Protein AF-A0A495Y188-F1 (afdb_monomer_lite)

Secondary structure (DSSP, 8-state):
--------PPP----------------------------PPPPPPPP---------------PPPPP-----------------------------------------TT----PPPPHHHHHHHHHHHTTB--STTT--BS--SSSS---EEEEESS-SSTTSTT---GGGS-HHHHTSGGGEEEEEHHHHHHHHH-TTTS-HHHHHHHHHHHHHHHHHHHSSPPPSSHHHHHHHHHHHHHHHHHHHHHHSPPTT---HHHHHHHHHHIIIIIHHHHHHHHHHHHHTGGGS-HHHHHHHHHHHHHHHHHHIIIII----TTPPPPPGGGTTTT----

pLDDT: mean 72.81, std 29.16, range [24.67, 98.44]

Organism: NCBI:txid53356

Radius of gyration: 31.28 Å; chains: 1; bounding box: 92×83×95 Å

Foldseek 3Di:
DDDDDDDDDDDDDDDDDDDDDDDDDDDDDDDDDDDDDDDDDDDDDDDDDDDDDDDDDDDDDDDDDDDDDDDDDDDDDDDDDDDDDDDDDDDDDDDDDDPPPPPDDPDDPQWQDQQDADPVLVVVQCVLQVQFFLAPVGRDRQCPDPDPDGQKDFAFLADLTPPWQNHDDCVVAPNCRRNHSLRTGIHGPVVSVVCRVCSVVVDSVNRSVSSVVSSLVCCLVPVADADPALVVLCVVLVVLVVVLVVLCVVLNDDPPDPDPVSVVSNLVCLQPRVLVSLSNNLSSCVSHVVRFDPVLNVLSVLSVQLSVVSCCCSPVVDPDPPGGDNRPCPNVTSPDDD

Structure (mmCIF, N/CA/C/O backbone):
data_AF-A0A495Y188-F1
#
_entry.id   AF-A0A495Y188-F1
#
loop_
_atom_site.group_PDB
_atom_site.id
_atom_site.type_symbol
_atom_site.label_atom_id
_atom_site.label_alt_id
_atom_site.label_comp_id
_atom_site.label_asym_id
_atom_site.label_entity_id
_atom_site.label_seq_id
_atom_site.pdbx_PDB_ins_code
_atom_site.Cartn_x
_atom_site.Cartn_y
_atom_site.Cartn_z
_atom_site.occupancy
_atom_site.B_iso_or_equiv
_atom_site.auth_seq_id
_atom_site.auth_comp_id
_atom_site.auth_asym_id
_atom_site.auth_atom_id
_atom_site.pdbx_PDB_model_num
ATOM 1 N N . MET A 1 1 ? 39.964 4.310 -43.731 1.00 41.00 1 MET A N 1
ATOM 2 C CA . MET A 1 1 ? 38.508 4.049 -43.802 1.00 41.00 1 MET A CA 1
ATOM 3 C C . MET A 1 1 ? 38.248 2.695 -43.162 1.00 41.00 1 MET A C 1
ATOM 5 O O . MET A 1 1 ? 39.092 1.838 -43.399 1.00 41.00 1 MET A O 1
ATOM 9 N N . PRO A 1 2 ? 37.155 2.446 -42.420 1.00 44.47 2 PRO A N 1
ATOM 10 C CA . PRO A 1 2 ? 36.077 3.323 -41.949 1.00 44.47 2 PRO A CA 1
ATOM 11 C C . PRO A 1 2 ? 36.058 3.450 -40.404 1.00 44.47 2 PRO A C 1
ATOM 13 O O . PRO A 1 2 ? 36.786 2.751 -39.708 1.00 44.47 2 PRO A O 1
ATOM 16 N N . GLY A 1 3 ? 35.216 4.335 -39.870 1.00 24.67 3 GLY A N 1
ATOM 17 C CA . GLY A 1 3 ? 34.861 4.387 -38.449 1.00 24.67 3 GLY A CA 1
ATOM 18 C C . GLY A 1 3 ? 33.396 4.790 -38.328 1.00 24.67 3 GLY A C 1
ATOM 19 O O . GLY A 1 3 ? 33.053 5.926 -38.646 1.00 24.67 3 GLY A O 1
ATOM 20 N N . GLN A 1 4 ? 32.542 3.840 -37.945 1.00 31.64 4 GLN A N 1
ATOM 21 C CA . GLN A 1 4 ? 31.123 4.044 -37.657 1.00 31.64 4 GLN A CA 1
ATOM 22 C C . GLN A 1 4 ? 30.836 3.754 -36.178 1.00 31.64 4 GLN A C 1
ATOM 24 O O . GLN A 1 4 ? 31.388 2.833 -35.584 1.00 31.64 4 GLN A O 1
ATOM 29 N N . SER A 1 5 ? 29.977 4.622 -35.653 1.00 34.94 5 SER A N 1
ATOM 30 C CA . SER A 1 5 ? 29.183 4.653 -34.420 1.00 34.94 5 SER A CA 1
ATOM 31 C C . SER A 1 5 ? 28.937 3.371 -33.612 1.00 34.94 5 SER A C 1
ATOM 33 O O . SER A 1 5 ? 28.492 2.367 -34.158 1.00 34.94 5 SER A O 1
ATOM 35 N N . SER A 1 6 ? 28.956 3.528 -32.282 1.00 27.69 6 SER A N 1
ATOM 36 C CA . SER A 1 6 ? 27.969 2.913 -31.377 1.00 27.69 6 SER A CA 1
ATOM 37 C C . SER A 1 6 ? 27.878 3.696 -30.055 1.00 27.69 6 SER A C 1
ATOM 39 O O . SER A 1 6 ? 28.879 3.862 -29.358 1.00 27.69 6 SER A O 1
ATOM 41 N N . ASN A 1 7 ? 26.670 4.181 -29.759 1.00 29.22 7 ASN A N 1
ATOM 42 C CA . ASN A 1 7 ? 26.218 4.825 -28.521 1.00 29.22 7 ASN A CA 1
ATOM 43 C C . ASN A 1 7 ? 26.226 3.829 -27.344 1.00 29.22 7 ASN A C 1
ATOM 45 O O . ASN A 1 7 ? 25.777 2.701 -27.519 1.00 29.22 7 ASN A O 1
ATOM 49 N N . TRP A 1 8 ? 26.636 4.267 -26.149 1.00 26.30 8 TRP A N 1
ATOM 50 C CA . TRP A 1 8 ? 26.449 3.548 -24.877 1.00 26.30 8 TRP A CA 1
ATOM 51 C C . TRP A 1 8 ? 26.033 4.554 -23.782 1.00 26.30 8 TRP A C 1
ATOM 53 O O . TRP A 1 8 ? 26.772 5.523 -23.582 1.00 26.30 8 TRP A O 1
ATOM 63 N N . PRO A 1 9 ? 24.897 4.384 -23.067 1.00 32.22 9 PRO A N 1
ATOM 64 C CA . PRO A 1 9 ? 24.553 5.218 -21.918 1.00 32.22 9 PRO A CA 1
ATOM 65 C C . PRO A 1 9 ? 25.295 4.761 -20.651 1.00 32.22 9 PRO A C 1
ATOM 67 O O . PRO A 1 9 ? 25.510 3.571 -20.418 1.00 32.22 9 PRO A O 1
ATOM 70 N N . MET A 1 10 ? 25.716 5.749 -19.858 1.00 24.75 10 MET A N 1
ATOM 71 C CA . MET A 1 10 ? 26.569 5.626 -18.676 1.00 24.75 10 MET A CA 1
ATOM 72 C C . MET A 1 10 ? 25.963 4.764 -17.565 1.00 24.75 10 MET A C 1
ATOM 74 O O . MET A 1 10 ? 24.972 5.128 -16.940 1.00 24.75 10 MET A O 1
ATOM 78 N N . TRP A 1 11 ? 26.672 3.682 -17.259 1.00 26.69 11 TRP A N 1
ATOM 79 C CA . TRP A 1 11 ? 26.626 2.957 -15.994 1.00 26.69 11 TRP A CA 1
ATOM 80 C C . TRP A 1 11 ? 27.712 3.470 -15.032 1.00 26.69 11 TRP A C 1
ATOM 82 O O . TRP A 1 11 ? 28.667 4.120 -15.457 1.00 26.69 11 TRP A O 1
ATOM 92 N N . VAL A 1 12 ? 27.605 3.027 -13.771 1.00 26.84 12 VAL A N 1
ATOM 93 C CA . VAL A 1 12 ? 28.616 2.967 -12.688 1.00 26.84 12 VAL A CA 1
ATOM 94 C C . VAL A 1 12 ? 28.465 4.016 -11.586 1.00 26.84 12 VAL A C 1
ATOM 96 O O . VAL A 1 12 ? 29.045 5.086 -11.679 1.00 26.84 12 VAL A O 1
ATOM 99 N N . TRP A 1 13 ? 27.865 3.623 -10.453 1.00 31.36 13 TRP A N 1
ATOM 100 C CA . TRP A 1 13 ? 28.236 4.161 -9.134 1.00 31.36 13 TRP A CA 1
ATOM 101 C C . TRP A 1 13 ? 28.107 3.093 -8.041 1.00 31.36 13 TRP A C 1
ATOM 103 O O . TRP A 1 13 ? 27.004 2.765 -7.628 1.00 31.36 13 TRP A O 1
ATOM 113 N N . PHE A 1 14 ? 29.243 2.533 -7.602 1.00 27.48 14 PHE A N 1
ATOM 114 C CA . PHE A 1 14 ? 29.621 2.309 -6.191 1.00 27.48 14 PHE A CA 1
ATOM 115 C C . PHE A 1 14 ? 30.975 1.575 -6.120 1.00 27.48 14 PHE A C 1
ATOM 117 O O . PHE A 1 14 ? 31.040 0.355 -6.244 1.00 27.48 14 PHE A O 1
ATOM 124 N N . LEU A 1 15 ? 32.062 2.298 -5.824 1.00 26.58 15 LEU A N 1
ATOM 125 C CA . LEU A 1 15 ? 33.294 1.712 -5.283 1.00 26.58 15 LEU A CA 1
ATOM 126 C C . LEU A 1 15 ? 33.958 2.657 -4.269 1.00 26.58 15 LEU A C 1
ATOM 128 O O . LEU A 1 15 ? 34.550 3.657 -4.655 1.00 26.58 15 LEU A O 1
ATOM 132 N N . ARG A 1 16 ? 33.915 2.240 -2.991 1.00 25.89 16 ARG A N 1
ATOM 133 C CA . ARG A 1 16 ? 34.985 2.227 -1.956 1.00 25.89 16 ARG A CA 1
ATOM 134 C C . ARG A 1 16 ? 34.508 2.665 -0.558 1.00 25.89 16 ARG A C 1
ATOM 136 O O . ARG A 1 16 ? 34.207 3.819 -0.300 1.00 25.89 16 ARG A O 1
ATOM 143 N N . ARG A 1 17 ? 34.523 1.699 0.371 1.00 30.70 17 ARG A N 1
ATOM 144 C CA . ARG A 1 17 ? 34.655 1.881 1.842 1.00 30.70 17 ARG A CA 1
ATOM 145 C C . ARG A 1 17 ? 36.156 2.114 2.206 1.00 30.70 17 ARG A C 1
ATOM 147 O O . ARG A 1 17 ? 36.949 2.014 1.267 1.00 30.70 17 ARG A O 1
ATOM 154 N N . PRO A 1 18 ? 36.630 2.250 3.485 1.00 40.88 18 PRO A N 1
ATOM 155 C CA . PRO A 1 18 ? 35.959 2.287 4.810 1.00 40.88 18 PRO A CA 1
ATOM 156 C C . PRO A 1 18 ? 36.471 3.346 5.849 1.00 40.88 18 PRO A C 1
ATOM 158 O O . PRO A 1 18 ? 37.555 3.897 5.727 1.00 40.88 18 PRO A O 1
ATOM 161 N N . ASN A 1 19 ? 35.720 3.472 6.961 1.00 29.55 19 ASN A N 1
ATOM 162 C CA . ASN A 1 19 ? 36.097 3.917 8.327 1.00 29.55 19 ASN A CA 1
ATOM 163 C C . ASN A 1 19 ? 36.632 5.348 8.587 1.00 29.55 19 ASN A C 1
ATOM 165 O O . ASN A 1 19 ? 37.822 5.597 8.433 1.00 29.55 19 ASN A O 1
ATOM 169 N N . ALA A 1 20 ? 35.833 6.185 9.274 1.00 27.28 20 ALA A N 1
ATOM 170 C CA . ALA A 1 20 ? 36.347 7.071 10.333 1.00 27.28 20 ALA A CA 1
ATOM 171 C C . ALA A 1 20 ? 35.269 7.485 11.367 1.00 27.28 20 ALA A C 1
ATOM 173 O O . ALA A 1 20 ? 34.344 8.230 11.081 1.00 27.28 20 ALA A O 1
ATOM 174 N N . ARG A 1 21 ? 35.435 6.936 12.577 1.00 27.48 21 ARG A N 1
ATOM 175 C CA . ARG A 1 21 ? 35.122 7.410 13.946 1.00 27.48 21 ARG A CA 1
ATOM 176 C C . ARG A 1 21 ? 34.069 8.514 14.190 1.00 27.48 21 ARG A C 1
ATOM 178 O O . ARG A 1 21 ? 34.180 9.648 13.750 1.00 27.48 21 ARG A O 1
ATOM 185 N N . ALA A 1 22 ? 33.172 8.182 15.120 1.00 29.06 22 ALA A N 1
ATOM 186 C CA . ALA A 1 22 ? 32.274 9.069 15.857 1.00 29.06 22 ALA A CA 1
ATOM 187 C C . ALA A 1 22 ? 32.983 10.163 16.687 1.00 29.06 22 ALA A C 1
ATOM 189 O O . ALA A 1 22 ? 34.033 9.888 17.269 1.00 29.06 22 ALA A O 1
ATOM 190 N N . ARG A 1 23 ? 32.327 11.331 16.854 1.00 27.77 23 ARG A N 1
ATOM 191 C CA . ARG A 1 23 ? 32.133 12.087 18.125 1.00 27.77 23 ARG A CA 1
ATOM 192 C C . ARG A 1 23 ? 31.191 13.313 17.928 1.00 27.77 23 ARG A C 1
ATOM 194 O O . ARG A 1 23 ? 30.897 13.643 16.786 1.00 27.77 23 ARG A O 1
ATOM 201 N N . PRO A 1 24 ? 30.627 13.911 19.006 1.00 29.56 24 PRO A N 1
ATOM 202 C CA . PRO A 1 24 ? 29.213 14.304 19.042 1.00 29.56 24 PRO A CA 1
ATOM 203 C C . PRO A 1 24 ? 28.907 15.817 19.091 1.00 29.56 24 PRO A C 1
ATOM 205 O O . PRO A 1 24 ? 29.755 16.639 19.424 1.00 29.56 24 PRO A O 1
ATOM 208 N N . LYS A 1 25 ? 27.618 16.095 18.826 1.00 33.44 25 LYS A N 1
ATOM 209 C CA . LYS A 1 25 ? 26.735 17.234 19.164 1.00 33.44 25 LYS A CA 1
ATOM 210 C C . LYS A 1 25 ? 27.328 18.440 19.916 1.00 33.44 25 LYS A C 1
ATOM 212 O O . LYS A 1 25 ? 27.800 18.305 21.043 1.00 33.44 25 LYS A O 1
ATOM 217 N N . LYS A 1 26 ? 27.020 19.639 19.405 1.00 27.17 26 LYS A N 1
ATOM 218 C CA . LYS A 1 26 ? 26.714 20.825 20.223 1.00 27.17 26 LYS A CA 1
ATOM 219 C C . LYS A 1 26 ? 25.494 21.560 19.668 1.00 27.17 26 LYS A C 1
ATOM 221 O O . LYS A 1 26 ? 25.468 21.924 18.499 1.00 27.17 26 LYS A O 1
ATOM 226 N N . CYS A 1 27 ? 24.508 21.764 20.537 1.00 25.86 27 CYS A N 1
ATOM 227 C CA . CYS A 1 27 ? 23.438 22.739 20.368 1.00 25.86 27 CYS A CA 1
ATOM 228 C C . CYS A 1 27 ? 23.993 24.153 20.602 1.00 25.86 27 CYS A C 1
ATOM 230 O O . CYS A 1 27 ? 24.811 24.339 21.505 1.00 25.86 27 CYS A O 1
ATOM 232 N N . ALA A 1 28 ? 23.487 25.141 19.867 1.00 27.69 28 ALA A N 1
ATOM 233 C CA . ALA A 1 28 ? 23.503 26.547 20.261 1.00 27.69 28 ALA A CA 1
ATOM 234 C C . ALA A 1 28 ? 22.237 27.228 19.720 1.00 27.69 28 ALA A C 1
ATOM 236 O O . ALA A 1 28 ? 21.755 26.893 18.641 1.00 27.69 28 ALA A O 1
ATOM 237 N N . ALA A 1 29 ? 21.676 28.109 20.541 1.00 25.97 29 ALA A N 1
ATOM 238 C CA . ALA A 1 29 ? 20.362 28.716 20.413 1.00 25.97 29 ALA A CA 1
ATOM 239 C C . ALA A 1 29 ? 20.392 30.089 19.710 1.00 25.97 29 ALA A C 1
ATOM 241 O O . ALA A 1 29 ? 21.411 30.767 19.760 1.00 25.97 29 ALA A O 1
ATOM 242 N N . ALA A 1 30 ? 19.226 30.457 19.154 1.00 26.23 30 ALA A N 1
ATOM 243 C CA . ALA A 1 30 ? 18.558 31.773 19.153 1.00 26.23 30 ALA A CA 1
ATOM 244 C C . ALA A 1 30 ? 19.336 33.038 18.702 1.00 26.23 30 ALA A C 1
ATOM 246 O O . ALA A 1 30 ? 20.310 33.423 19.335 1.00 26.23 30 ALA A O 1
ATOM 247 N N . ASN A 1 31 ? 18.853 33.789 17.697 1.00 28.61 31 ASN A N 1
ATOM 248 C CA . ASN A 1 31 ? 17.815 34.832 17.830 1.00 28.61 31 ASN A CA 1
ATOM 249 C C . ASN A 1 31 ? 17.603 35.648 16.525 1.00 28.61 31 ASN A C 1
ATOM 251 O O . ASN A 1 31 ? 18.528 35.848 15.748 1.00 28.61 31 ASN A O 1
ATOM 255 N N . ASP A 1 32 ? 16.373 36.160 16.407 1.00 28.14 32 ASP A N 1
ATOM 256 C CA . ASP A 1 32 ? 15.929 37.475 15.906 1.00 28.14 32 ASP A CA 1
ATOM 257 C C . ASP A 1 32 ? 15.964 37.932 14.423 1.00 28.14 32 ASP A C 1
ATOM 259 O O . ASP A 1 32 ? 16.996 38.201 13.820 1.00 28.14 32 ASP A O 1
ATOM 263 N N . LEU A 1 33 ? 14.725 38.219 13.978 1.00 29.56 33 LEU A N 1
ATOM 264 C CA . LEU A 1 33 ? 14.203 39.428 13.310 1.00 29.56 33 LEU A CA 1
ATOM 265 C C . LEU A 1 33 ? 14.567 39.742 11.847 1.00 29.56 33 LEU A C 1
ATOM 267 O O . LEU A 1 33 ? 15.685 40.098 11.497 1.00 29.56 33 LEU A O 1
ATOM 271 N N . GLY A 1 34 ? 13.515 39.820 11.020 1.00 27.92 34 GLY A N 1
ATOM 272 C CA . GLY A 1 34 ? 13.549 40.509 9.729 1.00 27.92 34 GLY A CA 1
ATOM 273 C C . GLY A 1 34 ? 12.251 40.383 8.933 1.00 27.92 34 GLY A C 1
ATOM 274 O O . GLY A 1 34 ? 12.149 39.549 8.042 1.00 27.92 34 GLY A O 1
ATOM 275 N N . ALA A 1 35 ? 11.257 41.220 9.237 1.00 29.08 35 ALA A N 1
ATOM 276 C CA . ALA A 1 35 ? 10.046 41.372 8.430 1.00 29.08 35 ALA A CA 1
ATOM 277 C C . ALA A 1 35 ? 10.342 42.108 7.110 1.00 29.08 35 ALA A C 1
ATOM 279 O O . ALA A 1 35 ? 10.913 43.197 7.152 1.00 29.08 35 ALA A O 1
ATOM 280 N N . LYS A 1 36 ? 9.880 41.572 5.967 1.00 29.92 36 LYS A N 1
ATOM 281 C CA . LYS A 1 36 ? 9.559 42.335 4.743 1.00 29.92 36 LYS A CA 1
ATOM 282 C C . LYS A 1 36 ? 8.379 41.700 3.992 1.00 29.92 36 LYS A C 1
ATOM 284 O O . LYS A 1 36 ? 8.245 40.484 3.928 1.00 29.92 36 LYS A O 1
ATOM 289 N N . SER A 1 37 ? 7.528 42.579 3.480 1.00 28.84 37 SER A N 1
ATOM 290 C CA . SER A 1 37 ? 6.226 42.399 2.830 1.00 28.84 37 SER A CA 1
ATOM 291 C C . SER A 1 37 ? 6.288 41.956 1.355 1.00 28.84 37 SER A C 1
ATOM 293 O O . SER A 1 37 ? 7.066 42.540 0.609 1.00 28.84 37 SER A O 1
ATOM 295 N N . GLU A 1 38 ? 5.424 40.987 1.000 1.00 30.16 38 GLU A N 1
ATOM 296 C CA . GLU A 1 38 ? 4.577 40.764 -0.212 1.00 30.16 38 GLU A CA 1
ATOM 297 C C . GLU A 1 38 ? 5.043 41.163 -1.644 1.00 30.16 38 GLU A C 1
ATOM 299 O O . GLU A 1 38 ? 5.664 42.210 -1.813 1.00 30.16 38 GLU A O 1
ATOM 304 N N . PRO A 1 39 ? 4.705 40.379 -2.713 1.00 28.64 39 PRO A N 1
ATOM 305 C CA . PRO A 1 39 ? 3.313 40.270 -3.205 1.00 28.64 39 PRO A CA 1
ATOM 306 C C . PRO A 1 39 ? 2.814 38.909 -3.755 1.00 28.64 39 PRO A C 1
ATOM 308 O O . PRO A 1 39 ? 3.562 37.996 -4.096 1.00 28.64 39 PRO A O 1
ATOM 311 N N . CYS A 1 40 ? 1.481 38.839 -3.838 1.00 27.47 40 CYS A N 1
ATOM 312 C CA . CYS A 1 40 ? 0.593 37.764 -4.301 1.00 27.47 40 CYS A CA 1
ATOM 313 C C . CYS A 1 40 ? 0.818 37.317 -5.772 1.00 27.47 40 CYS A C 1
ATOM 315 O O . CYS A 1 40 ? 1.002 38.179 -6.635 1.00 27.47 40 CYS A O 1
ATOM 317 N N . PRO A 1 41 ? 0.732 36.011 -6.111 1.00 32.09 41 PRO A N 1
ATOM 318 C CA . PRO A 1 41 ? 0.714 35.547 -7.501 1.00 32.09 41 PRO A CA 1
ATOM 319 C C . PRO A 1 41 ? -0.711 35.521 -8.105 1.00 32.09 41 PRO A C 1
ATOM 321 O O . PRO A 1 41 ? -1.686 35.301 -7.383 1.00 32.09 41 PRO A O 1
ATOM 324 N N . PRO A 1 42 ? -0.859 35.718 -9.432 1.00 32.94 42 PRO A N 1
ATOM 325 C CA . PRO A 1 42 ? -2.159 35.816 -10.093 1.00 32.94 42 PRO A CA 1
ATOM 326 C C . PRO A 1 42 ? -2.876 34.464 -10.252 1.00 32.94 42 PRO A C 1
ATOM 328 O O . PRO A 1 42 ? -2.269 33.396 -10.336 1.00 32.94 42 PRO A O 1
ATOM 331 N N . THR A 1 43 ? -4.203 34.548 -10.325 1.00 33.22 43 THR A N 1
ATOM 332 C CA . THR A 1 43 ? -5.171 33.468 -10.553 1.00 33.22 43 THR A CA 1
ATOM 333 C C . THR A 1 43 ? -5.038 32.816 -11.940 1.00 33.22 43 THR A C 1
ATOM 335 O O . THR A 1 43 ? -4.826 33.523 -12.926 1.00 33.22 43 THR A O 1
ATOM 338 N N . PRO A 1 44 ? -5.247 31.491 -12.080 1.00 32.28 44 PRO A N 1
ATOM 339 C CA . PRO A 1 44 ? -5.391 30.868 -13.392 1.00 32.28 44 PRO A CA 1
ATOM 340 C C . PRO A 1 44 ? -6.855 30.878 -13.867 1.00 32.28 44 PRO A C 1
ATOM 342 O O . PRO A 1 44 ? -7.761 30.432 -13.162 1.00 32.28 44 PRO A O 1
ATOM 345 N N . SER A 1 45 ? -7.068 31.366 -15.092 1.00 30.31 45 SER A N 1
ATOM 346 C CA . SER A 1 45 ? -8.315 31.233 -15.864 1.00 30.31 45 SER A CA 1
ATOM 347 C C . SER A 1 45 ? -8.371 29.895 -16.634 1.00 30.31 45 SER A C 1
ATOM 349 O O . SER A 1 45 ? -7.342 29.236 -16.786 1.00 30.31 45 SER A O 1
ATOM 351 N N . PRO A 1 46 ? -9.563 29.449 -17.085 1.00 32.19 46 PRO A N 1
ATOM 352 C CA . PRO A 1 46 ? -9.920 28.034 -17.116 1.00 32.19 46 PRO A CA 1
ATOM 353 C C . PRO A 1 46 ? -9.606 27.279 -18.415 1.00 32.19 46 PRO A C 1
ATOM 355 O O . PRO A 1 46 ? -9.587 27.822 -19.517 1.00 32.19 46 PRO A O 1
ATOM 358 N N . LEU A 1 47 ? -9.436 25.968 -18.223 1.00 30.78 47 LEU A N 1
ATOM 359 C CA . LEU A 1 47 ? -9.266 24.896 -19.203 1.00 30.78 47 LEU A CA 1
ATOM 360 C C . LEU A 1 47 ? -10.391 24.848 -20.254 1.00 30.78 47 LEU A C 1
ATOM 362 O O . LEU A 1 47 ? -11.566 24.715 -19.909 1.00 30.78 47 LEU A O 1
ATOM 366 N N . LEU A 1 48 ? -10.014 24.827 -21.536 1.00 29.58 48 LEU A N 1
ATOM 367 C CA . LEU A 1 48 ? -10.870 24.350 -22.624 1.00 29.58 48 LEU A CA 1
ATOM 368 C C . LEU A 1 48 ? -10.824 22.817 -22.676 1.00 29.58 48 LEU A C 1
ATOM 370 O O . LEU A 1 48 ? -9.816 22.221 -23.048 1.00 29.58 48 LEU A O 1
ATOM 374 N N . MET A 1 49 ? -11.943 22.182 -22.324 1.00 27.44 49 MET A N 1
ATOM 375 C CA . MET A 1 49 ? -12.205 20.774 -22.615 1.00 27.44 49 MET A CA 1
ATOM 376 C C . MET A 1 49 ? -12.721 20.628 -24.046 1.00 27.44 49 MET A C 1
ATOM 378 O O . MET A 1 49 ? -13.774 21.168 -24.383 1.00 27.44 49 MET A O 1
ATOM 382 N N . THR A 1 50 ? -12.037 19.835 -24.866 1.00 30.11 50 THR A N 1
ATOM 383 C CA . THR A 1 50 ? -12.612 19.279 -26.094 1.00 30.11 50 THR A CA 1
ATOM 384 C C . THR A 1 50 ? -12.861 17.785 -25.894 1.00 30.11 50 THR A C 1
ATOM 386 O O . THR A 1 50 ? -11.985 17.021 -25.499 1.00 30.11 50 THR A O 1
ATOM 389 N N . ARG A 1 51 ? -14.127 17.397 -26.084 1.00 29.92 51 ARG A N 1
ATOM 390 C CA . ARG A 1 51 ? -14.626 16.019 -26.081 1.00 29.92 51 ARG A CA 1
ATOM 391 C C . ARG A 1 51 ? -14.252 15.345 -27.401 1.00 29.92 51 ARG A C 1
ATOM 393 O O . ARG A 1 51 ? -14.520 15.916 -28.453 1.00 29.92 51 ARG A O 1
ATOM 400 N N . ALA A 1 52 ? -13.783 14.103 -27.345 1.00 29.83 52 ALA A N 1
ATOM 401 C CA . ALA A 1 52 ? -13.829 13.185 -28.480 1.00 29.83 52 ALA A CA 1
ATOM 402 C C . ALA A 1 52 ? -14.334 11.813 -28.011 1.00 29.83 52 ALA A C 1
ATOM 404 O O . ALA A 1 52 ? -14.013 11.354 -26.915 1.00 29.83 52 ALA A O 1
ATOM 405 N N . ALA A 1 53 ? -15.226 11.249 -28.819 1.00 30.58 53 ALA A N 1
ATOM 406 C CA . ALA A 1 53 ? -16.128 10.151 -28.518 1.00 30.58 53 ALA A CA 1
ATOM 407 C C . ALA A 1 53 ? -15.507 8.760 -28.744 1.00 30.58 53 ALA A C 1
ATOM 409 O O . ALA A 1 53 ? -14.598 8.595 -29.550 1.00 30.58 53 ALA A O 1
ATOM 410 N N . SER A 1 54 ? -16.065 7.767 -28.046 1.00 31.38 54 SER A N 1
ATOM 411 C CA . SER A 1 54 ? -15.936 6.328 -28.328 1.00 31.38 54 SER A CA 1
ATOM 412 C C . SER A 1 54 ? -16.866 5.940 -29.496 1.00 31.38 54 SER A C 1
ATOM 414 O O . SER A 1 54 ? -17.841 6.662 -29.735 1.00 31.38 54 SER A O 1
ATOM 416 N N . PRO A 1 55 ? -16.608 4.836 -30.221 1.00 40.56 55 PRO A N 1
ATOM 417 C CA . PRO A 1 55 ? -17.244 3.567 -29.823 1.00 40.56 55 PRO A CA 1
ATOM 418 C C . PRO A 1 55 ? -16.376 2.317 -30.094 1.00 40.56 55 PRO A C 1
ATOM 420 O O . PRO A 1 55 ? -15.521 2.343 -30.968 1.00 40.56 55 PRO A O 1
ATOM 423 N N . ASP A 1 56 ? -16.585 1.220 -29.349 1.00 32.56 56 ASP A N 1
ATOM 424 C CA . ASP A 1 56 ? -16.991 -0.063 -29.961 1.00 32.56 56 ASP A CA 1
ATOM 425 C C . ASP A 1 56 ? -17.164 -1.241 -28.972 1.00 32.56 56 ASP A C 1
ATOM 427 O O . ASP A 1 56 ? -16.285 -1.611 -28.198 1.00 32.56 56 ASP A O 1
ATOM 431 N N . ALA A 1 57 ? -18.370 -1.816 -29.066 1.00 30.31 57 ALA A N 1
ATOM 432 C CA . ALA A 1 57 ? -18.788 -3.217 -28.946 1.00 30.31 57 ALA A CA 1
ATOM 433 C C . ALA A 1 57 ? -18.234 -4.131 -27.824 1.00 30.31 57 ALA A C 1
ATOM 435 O O . ALA A 1 57 ? -17.302 -4.911 -28.014 1.00 30.31 57 ALA A O 1
ATOM 436 N N . LEU A 1 58 ? -18.979 -4.214 -26.712 1.00 29.17 58 LEU A N 1
ATOM 437 C CA . LEU A 1 58 ? -18.976 -5.378 -25.815 1.00 29.17 58 LEU A CA 1
ATOM 438 C C . LEU A 1 58 ? -19.874 -6.495 -26.381 1.00 29.17 58 LEU A C 1
ATOM 440 O O . LEU A 1 58 ? -21.097 -6.362 -26.431 1.00 29.17 58 LEU A O 1
ATOM 444 N N . ARG A 1 59 ? -19.273 -7.629 -26.765 1.00 30.44 59 ARG A N 1
ATOM 445 C CA . ARG A 1 59 ? -19.989 -8.897 -26.982 1.00 30.44 59 ARG A CA 1
ATOM 446 C C . ARG A 1 59 ? -20.289 -9.547 -25.630 1.00 30.44 59 ARG A C 1
ATOM 448 O O . ARG A 1 59 ? -19.378 -9.959 -24.919 1.00 30.44 59 ARG A O 1
ATOM 455 N N . VAL A 1 60 ? -21.572 -9.663 -25.299 1.00 27.66 60 VAL A N 1
ATOM 456 C CA . VAL A 1 60 ? -22.068 -10.425 -24.146 1.00 27.66 60 VAL A CA 1
ATOM 457 C C . VAL A 1 60 ? -22.046 -11.913 -24.498 1.00 27.66 60 VAL A C 1
ATOM 459 O O . VAL A 1 60 ? -22.774 -12.352 -25.386 1.00 27.66 60 VAL A O 1
ATOM 462 N N . VAL A 1 61 ? -21.216 -12.692 -23.805 1.00 27.98 61 VAL A N 1
ATOM 463 C CA . VAL A 1 61 ? -21.283 -14.160 -23.806 1.00 27.98 61 VAL A CA 1
ATOM 464 C C . VAL A 1 61 ? -22.157 -14.569 -22.624 1.00 27.98 61 VAL A C 1
ATOM 466 O O . VAL A 1 61 ? -21.777 -14.389 -21.470 1.00 27.98 61 VAL A O 1
ATOM 469 N N . THR A 1 62 ? -23.354 -15.080 -22.900 1.00 29.06 62 THR A N 1
ATOM 470 C CA . THR A 1 62 ? -24.249 -15.643 -21.888 1.00 29.06 62 THR A CA 1
ATOM 471 C C . THR A 1 62 ? -23.883 -17.108 -21.636 1.00 29.06 62 THR A C 1
ATOM 473 O O . THR A 1 62 ? -24.083 -17.965 -22.492 1.00 29.06 62 THR A O 1
ATOM 476 N N . CYS A 1 63 ? -23.364 -17.423 -20.447 1.00 25.16 63 CYS A N 1
ATOM 477 C CA . CYS A 1 63 ? -23.308 -18.803 -19.958 1.00 25.16 63 CYS A CA 1
ATOM 478 C C . CYS A 1 63 ? -24.653 -19.159 -19.309 1.00 25.16 63 CYS A C 1
ATOM 480 O O . CYS A 1 63 ? -25.053 -18.543 -18.323 1.00 25.16 63 CYS A O 1
ATOM 482 N N . ARG A 1 64 ? -25.351 -20.158 -19.864 1.00 26.91 64 ARG A N 1
ATOM 483 C CA . ARG A 1 64 ? -26.479 -20.840 -19.212 1.00 26.91 64 ARG A CA 1
ATOM 484 C C . ARG A 1 64 ? -25.928 -21.881 -18.235 1.00 26.91 64 ARG A C 1
ATOM 486 O O . ARG A 1 64 ? -25.197 -22.766 -18.662 1.00 26.91 64 ARG A O 1
ATOM 493 N N . CYS A 1 65 ? -26.329 -21.810 -16.968 1.00 26.50 65 CYS A N 1
ATOM 494 C CA . CYS A 1 65 ? -26.243 -22.937 -16.039 1.00 26.50 65 CYS A CA 1
ATOM 495 C C . CYS A 1 65 ? -27.638 -23.554 -15.898 1.00 26.50 65 CYS A C 1
ATOM 497 O O . CYS A 1 65 ? -28.587 -22.869 -15.520 1.00 26.50 65 CYS A O 1
ATOM 499 N N . GLU A 1 66 ? -27.760 -24.836 -16.233 1.00 27.69 66 GLU A N 1
ATOM 500 C CA . GLU A 1 66 ? -28.970 -25.630 -16.030 1.00 27.69 66 GLU A CA 1
ATOM 501 C C . GLU A 1 66 ? -29.071 -26.055 -14.559 1.00 27.69 66 GLU A C 1
ATOM 503 O O . GLU A 1 66 ? -28.153 -26.659 -14.003 1.00 27.69 66 GLU A O 1
ATOM 508 N N . ALA A 1 67 ? -30.194 -25.732 -13.918 1.00 29.69 67 ALA A N 1
ATOM 509 C CA . ALA A 1 67 ? -30.531 -26.212 -12.585 1.00 29.69 67 ALA A CA 1
ATOM 510 C C . ALA A 1 67 ? -31.157 -27.610 -12.693 1.00 29.69 67 ALA A C 1
ATOM 512 O O . ALA A 1 67 ? -32.231 -27.767 -13.271 1.00 29.69 67 ALA A O 1
ATOM 513 N N . SER A 1 68 ? -30.506 -28.622 -12.118 1.00 31.17 68 SER A N 1
ATOM 514 C CA . SER A 1 68 ? -31.109 -29.945 -11.929 1.00 31.17 68 SER A CA 1
ATOM 515 C C . SER A 1 68 ? -31.766 -30.020 -10.554 1.00 31.17 68 SER A C 1
ATOM 517 O O . SER A 1 68 ? -31.096 -29.991 -9.524 1.00 31.17 68 SER A O 1
ATOM 519 N N . ALA A 1 69 ? -33.094 -30.103 -10.556 1.00 30.72 69 ALA A N 1
ATOM 520 C CA . ALA A 1 69 ? -33.912 -30.397 -9.392 1.00 30.72 69 ALA A CA 1
ATOM 521 C C . ALA A 1 69 ? -33.880 -31.901 -9.090 1.00 30.72 69 ALA A C 1
ATOM 523 O O . ALA A 1 69 ? -34.123 -32.711 -9.980 1.00 30.72 69 ALA A O 1
ATOM 524 N N . LEU A 1 70 ? -33.670 -32.268 -7.827 1.00 30.81 70 LEU A N 1
ATOM 525 C CA . LEU A 1 70 ? -34.028 -33.586 -7.306 1.00 30.81 70 LEU A CA 1
ATOM 526 C C . LEU A 1 70 ? -34.624 -33.409 -5.910 1.00 30.81 70 LEU A C 1
ATOM 528 O O . LEU A 1 70 ? -33.926 -33.222 -4.917 1.00 30.81 70 LEU A O 1
ATOM 532 N N . ALA A 1 71 ? -35.954 -33.432 -5.875 1.00 28.86 71 ALA A N 1
ATOM 533 C CA . ALA A 1 71 ? -36.742 -33.628 -4.674 1.00 28.86 71 ALA A CA 1
ATOM 534 C C . ALA A 1 71 ? -36.842 -35.131 -4.394 1.00 28.86 71 ALA A C 1
ATOM 536 O O . ALA A 1 71 ? -37.231 -35.888 -5.279 1.00 28.86 71 ALA A O 1
ATOM 537 N N . LEU A 1 72 ? -36.568 -35.545 -3.157 1.00 28.95 72 LEU A N 1
ATOM 538 C CA . LEU A 1 72 ? -37.036 -36.815 -2.606 1.00 28.95 72 LEU A CA 1
ATOM 539 C C . LEU A 1 72 ? -37.481 -36.589 -1.157 1.00 28.95 72 LEU A C 1
ATOM 541 O O . LEU A 1 72 ? -36.695 -36.302 -0.259 1.00 28.95 72 LEU A O 1
ATOM 545 N N . THR A 1 73 ? -38.792 -36.686 -0.973 1.00 28.02 73 THR A N 1
ATOM 546 C CA . THR A 1 73 ? -39.524 -36.775 0.292 1.00 28.02 73 THR A CA 1
ATOM 547 C C . THR A 1 73 ? -39.485 -38.199 0.851 1.00 28.02 73 THR A C 1
ATOM 549 O O . THR A 1 73 ? -39.629 -39.126 0.059 1.00 28.02 73 THR A O 1
ATOM 552 N N . CYS A 1 74 ? -39.427 -38.365 2.181 1.00 24.98 74 CYS A N 1
ATOM 553 C CA . CYS A 1 74 ? -40.413 -39.098 3.017 1.00 24.98 74 CYS A CA 1
ATOM 554 C C . CYS A 1 74 ? -39.838 -39.457 4.408 1.00 24.98 74 CYS A C 1
ATOM 556 O O . CYS A 1 74 ? -38.825 -40.131 4.518 1.00 24.98 74 CYS A O 1
ATOM 558 N N . THR A 1 75 ? -40.397 -38.883 5.483 1.00 28.53 75 THR A N 1
ATOM 559 C CA . THR A 1 75 ? -41.303 -39.500 6.492 1.00 28.53 75 THR A CA 1
ATOM 560 C C . THR A 1 75 ? -40.643 -40.376 7.565 1.00 28.53 75 THR A C 1
ATOM 562 O O . THR A 1 75 ? -40.235 -41.492 7.269 1.00 28.53 75 THR A O 1
ATOM 565 N N . HIS A 1 76 ? -40.712 -39.952 8.835 1.00 30.36 76 HIS A N 1
ATOM 566 C CA . HIS A 1 76 ? -41.626 -40.523 9.844 1.00 30.36 76 HIS A CA 1
ATOM 567 C C . HIS A 1 76 ? -41.491 -39.813 11.209 1.00 30.36 76 HIS A C 1
ATOM 569 O O . HIS A 1 76 ? -40.381 -39.602 11.675 1.00 30.36 76 HIS A O 1
ATOM 575 N N . HIS A 1 77 ? -42.662 -39.487 11.789 1.00 30.09 77 HIS A N 1
ATOM 576 C CA . HIS A 1 77 ? -43.077 -39.541 13.211 1.00 30.09 77 HIS A CA 1
ATOM 577 C C . HIS A 1 77 ? -42.155 -38.939 14.298 1.00 30.09 77 HIS A C 1
ATOM 579 O O . HIS A 1 77 ? -40.965 -39.179 14.338 1.00 30.09 77 HIS A O 1
ATOM 585 N N . SER A 1 78 ? -42.599 -38.242 15.341 1.00 27.95 78 SER A N 1
ATOM 586 C CA . SER A 1 78 ? -43.907 -37.897 15.906 1.00 27.95 78 SER A CA 1
ATOM 587 C C . SER A 1 78 ? -43.590 -37.207 17.243 1.00 27.95 78 SER A C 1
ATOM 589 O O . SER A 1 78 ? -42.766 -37.740 17.980 1.00 27.95 78 SER A O 1
ATOM 591 N N . CYS A 1 79 ? -44.218 -36.071 17.564 1.00 28.17 79 CYS A N 1
ATOM 592 C CA . CYS A 1 79 ? -44.815 -35.772 18.881 1.00 28.17 79 CYS A CA 1
ATOM 593 C C . CYS A 1 79 ? -45.140 -34.279 19.018 1.00 28.17 79 CYS A C 1
ATOM 595 O O . CYS A 1 79 ? -44.292 -33.433 19.287 1.00 28.17 79 CYS A O 1
ATOM 597 N N . PHE A 1 80 ? -46.431 -33.992 18.879 1.00 26.61 80 PHE A N 1
ATOM 598 C CA . PHE A 1 80 ? -47.098 -32.799 19.381 1.00 26.61 80 PHE A CA 1
ATOM 599 C C . PHE A 1 80 ? -46.973 -32.692 20.910 1.00 26.61 80 PHE A C 1
ATOM 601 O O . PHE A 1 80 ? -47.231 -33.670 21.611 1.00 26.61 80 PHE A O 1
ATOM 608 N N . ARG A 1 81 ? -46.766 -31.473 21.429 1.00 32.56 81 ARG A N 1
ATOM 609 C CA . ARG A 1 81 ? -47.572 -30.897 22.527 1.00 32.56 81 ARG A CA 1
ATOM 610 C C . ARG A 1 81 ? -47.404 -29.372 22.556 1.00 32.56 81 ARG A C 1
ATOM 612 O O . ARG A 1 81 ? -46.294 -28.861 22.582 1.00 32.56 81 ARG A O 1
ATOM 619 N N . GLY A 1 82 ? -48.544 -28.686 22.478 1.00 31.77 82 GLY A N 1
ATOM 620 C CA . GLY A 1 82 ? -48.687 -27.257 22.199 1.00 31.77 82 GLY A CA 1
ATOM 621 C C . GLY A 1 82 ? -48.467 -26.284 23.375 1.00 31.77 82 GLY A C 1
ATOM 622 O O . GLY A 1 82 ? -47.819 -26.620 24.367 1.00 31.77 82 GLY A O 1
ATOM 623 N N . PRO A 1 83 ? -48.992 -25.048 23.254 1.00 33.50 83 PRO A N 1
ATOM 624 C CA . PRO A 1 83 ? -48.514 -23.873 23.978 1.00 33.50 83 PRO A CA 1
ATOM 625 C C . PRO A 1 83 ? -49.119 -23.766 25.381 1.00 33.50 83 PRO A C 1
ATOM 627 O O . PRO A 1 83 ? -50.337 -23.842 25.557 1.00 33.50 83 PRO A O 1
ATOM 630 N N . ARG A 1 84 ? -48.287 -23.513 26.399 1.00 32.38 84 ARG A N 1
ATOM 631 C CA . ARG A 1 84 ? -48.790 -23.145 27.729 1.00 32.38 84 ARG A CA 1
ATOM 632 C C . ARG A 1 84 ? -49.163 -21.663 27.754 1.00 32.38 84 ARG A C 1
ATOM 634 O O . ARG A 1 84 ? -48.322 -20.785 27.585 1.00 32.38 84 ARG A O 1
ATOM 641 N N . ARG A 1 85 ? -50.461 -21.426 27.949 1.00 33.09 85 ARG A N 1
ATOM 642 C CA . ARG A 1 85 ? -51.094 -20.127 28.192 1.00 33.09 85 ARG A CA 1
ATOM 643 C C . ARG A 1 85 ? -50.603 -19.483 29.493 1.00 33.09 85 ARG A C 1
ATOM 645 O O . ARG A 1 85 ? -50.244 -20.169 30.447 1.00 33.09 85 ARG A O 1
ATOM 652 N N . ARG A 1 86 ? -50.680 -18.147 29.497 1.00 32.78 86 ARG A N 1
ATOM 653 C CA . ARG A 1 86 ? -50.563 -17.235 30.645 1.00 32.78 86 ARG A CA 1
ATOM 654 C C . ARG A 1 86 ? -51.409 -17.685 31.834 1.00 32.78 86 ARG A C 1
ATOM 656 O O . ARG A 1 86 ? -52.574 -18.034 31.656 1.00 32.78 86 ARG A O 1
ATOM 663 N N . VAL A 1 87 ? -50.863 -17.495 33.031 1.00 31.58 87 VAL A N 1
ATOM 664 C CA . VAL A 1 87 ? -51.645 -17.287 34.251 1.00 31.58 87 VAL A CA 1
ATOM 665 C C . VAL A 1 87 ? -51.225 -15.938 34.825 1.00 31.58 87 VAL A C 1
ATOM 667 O O . VAL A 1 87 ? -50.078 -15.739 35.211 1.00 31.58 87 VAL A O 1
ATOM 670 N N . SER A 1 88 ? -52.154 -14.990 34.798 1.00 33.97 88 SER A N 1
ATOM 671 C CA . SER A 1 88 ? -52.094 -13.714 35.501 1.00 33.97 88 SER A CA 1
ATOM 672 C C . SER A 1 88 ? -52.567 -13.933 36.936 1.00 33.97 88 SER A C 1
ATOM 674 O O . SER A 1 88 ? -53.735 -14.256 37.143 1.00 33.97 88 SER A O 1
ATOM 676 N N . ALA A 1 89 ? -51.678 -13.752 37.911 1.00 34.94 89 ALA A N 1
ATOM 677 C CA . ALA A 1 89 ? -52.044 -13.643 39.318 1.00 34.94 89 ALA A CA 1
ATOM 678 C C . ALA A 1 89 ? -51.962 -12.167 39.718 1.00 34.94 89 ALA A C 1
ATOM 680 O O . ALA A 1 89 ? -50.887 -11.571 39.728 1.00 34.94 89 ALA A O 1
ATOM 681 N N . SER A 1 90 ? -53.128 -11.582 39.983 1.00 32.34 90 SER A N 1
ATOM 682 C CA . SER A 1 90 ? -53.276 -10.258 40.575 1.00 32.34 90 SER A CA 1
ATOM 683 C C . SER A 1 90 ? -53.083 -10.400 42.082 1.00 32.34 90 SER A C 1
ATOM 685 O O . SER A 1 90 ? -53.895 -11.044 42.742 1.00 32.34 90 SER A O 1
ATOM 687 N N . LEU A 1 91 ? -52.013 -9.817 42.616 1.00 35.38 91 LEU A N 1
ATOM 688 C CA . LEU A 1 91 ? -51.807 -9.632 44.049 1.00 35.38 91 LEU A CA 1
ATOM 689 C C . LEU A 1 91 ? -51.726 -8.130 44.299 1.00 35.38 91 LEU A C 1
ATOM 691 O O . LEU A 1 91 ? -50.817 -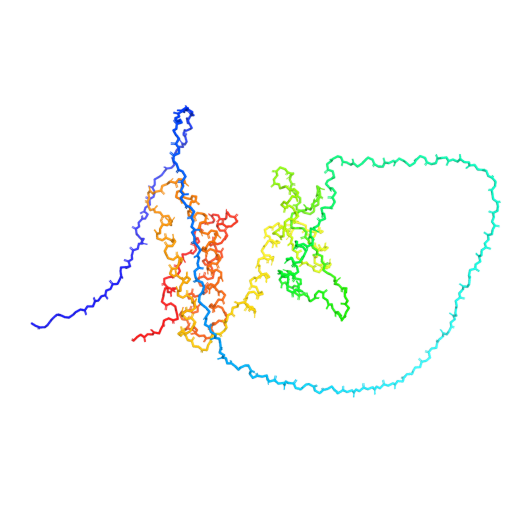7.445 43.836 1.00 35.38 91 LEU A O 1
ATOM 695 N N . VAL A 1 92 ? -52.763 -7.635 44.965 1.00 36.84 92 VAL A N 1
ATOM 696 C CA . VAL A 1 92 ? -52.848 -6.297 45.539 1.00 36.84 92 VAL A CA 1
ATOM 697 C C . VAL A 1 92 ? -51.924 -6.304 46.752 1.00 36.84 92 VAL A C 1
ATOM 699 O O . VAL A 1 92 ? -52.178 -7.065 47.682 1.00 36.84 92 VAL A O 1
ATOM 702 N N . ASP A 1 93 ? -50.863 -5.498 46.736 1.00 36.72 93 ASP A N 1
ATOM 703 C CA . ASP A 1 93 ? -50.053 -5.243 47.926 1.00 36.72 93 ASP A CA 1
ATOM 704 C C . ASP A 1 93 ? -49.969 -3.736 48.184 1.00 36.72 93 ASP A C 1
ATOM 706 O O . ASP A 1 93 ? -49.665 -2.926 47.301 1.00 36.72 93 ASP A O 1
ATOM 710 N N . LEU A 1 94 ? -50.346 -3.380 49.406 1.00 35.00 94 LEU A N 1
ATOM 711 C CA . LEU A 1 94 ? -50.459 -2.034 49.933 1.00 35.00 94 LEU A CA 1
ATOM 712 C C . LEU A 1 94 ? -49.122 -1.650 50.565 1.00 35.00 94 LEU A C 1
ATOM 714 O O . LEU A 1 94 ? -48.739 -2.188 51.593 1.00 35.00 94 LEU A O 1
ATOM 718 N N . GLY A 1 95 ? -48.494 -0.615 50.010 1.00 35.53 95 GLY A N 1
ATOM 719 C CA . GLY A 1 95 ? -47.630 0.285 50.768 1.00 35.53 95 GLY A CA 1
ATOM 720 C C . GLY A 1 95 ? -46.210 -0.205 51.051 1.00 35.53 95 GLY A C 1
ATOM 721 O O . GLY A 1 95 ? -45.963 -0.939 51.996 1.00 35.53 95 GLY A O 1
ATOM 722 N N . GLN A 1 96 ? -45.249 0.385 50.337 1.00 39.47 96 GLN A N 1
ATOM 723 C CA . GLN A 1 96 ? -44.130 1.123 50.940 1.00 39.47 96 GLN A CA 1
ATOM 724 C C . GLN A 1 96 ? -43.316 1.794 49.831 1.00 39.47 96 GLN A C 1
ATOM 726 O O . GLN A 1 96 ? -42.595 1.160 49.065 1.00 39.47 96 GLN A O 1
ATOM 731 N N . ASN A 1 97 ? -43.445 3.116 49.753 1.00 38.97 97 ASN A N 1
ATOM 732 C CA . ASN A 1 97 ? -42.731 3.961 48.809 1.00 38.97 97 ASN A CA 1
ATOM 733 C C . ASN A 1 97 ? -41.268 4.103 49.279 1.00 38.97 97 ASN A C 1
ATOM 735 O O . ASN A 1 97 ? -40.922 5.038 49.996 1.00 38.97 97 ASN A O 1
ATOM 739 N N . ARG A 1 98 ? -40.404 3.139 48.936 1.00 38.47 98 ARG A N 1
ATOM 740 C CA . ARG A 1 98 ? -38.948 3.296 49.061 1.00 38.47 98 ARG A CA 1
ATOM 741 C C . ARG A 1 98 ? -38.418 3.860 47.751 1.00 38.47 98 ARG A C 1
ATOM 743 O O . ARG A 1 98 ? -38.276 3.139 46.768 1.00 38.47 98 ARG A O 1
ATOM 750 N N . SER A 1 99 ? -38.098 5.151 47.750 1.00 34.88 99 SER A N 1
ATOM 751 C CA . SER A 1 99 ? -37.313 5.777 46.691 1.00 34.88 99 SER A CA 1
ATOM 752 C C . SER A 1 99 ? -35.940 5.103 46.629 1.00 34.88 99 SER A C 1
ATOM 754 O O . SER A 1 99 ? -35.053 5.387 47.438 1.00 34.88 99 SER A O 1
ATOM 756 N N . VAL A 1 100 ? -35.762 4.178 45.687 1.00 38.53 100 VAL A N 1
ATOM 757 C CA . VAL A 1 100 ? -34.441 3.660 45.337 1.00 38.53 100 VAL A CA 1
ATOM 758 C C . VAL A 1 100 ? -33.703 4.804 44.655 1.00 38.53 100 VAL A C 1
ATOM 760 O O . VAL A 1 100 ? -33.945 5.111 43.491 1.00 38.53 100 VAL A O 1
ATOM 763 N N . ALA A 1 101 ? -32.826 5.469 45.405 1.00 40.75 101 ALA A N 1
ATOM 764 C CA . ALA A 1 101 ? -31.881 6.417 44.847 1.00 40.75 101 ALA A CA 1
ATOM 765 C C . ALA A 1 101 ? -31.002 5.665 43.840 1.00 40.75 101 ALA A C 1
ATOM 767 O O . ALA A 1 101 ? -30.100 4.910 44.212 1.00 40.75 101 ALA A O 1
ATOM 768 N N . THR A 1 102 ? -31.275 5.849 42.550 1.00 39.50 102 THR A N 1
ATOM 769 C CA . THR A 1 102 ? -30.365 5.444 41.486 1.00 39.50 102 THR A CA 1
ATOM 770 C C . THR A 1 102 ? -29.090 6.257 41.663 1.00 39.50 102 THR A C 1
ATOM 772 O O . THR A 1 102 ? -29.027 7.417 41.257 1.00 39.50 102 THR A O 1
ATOM 775 N N . LYS A 1 103 ? -28.072 5.671 42.305 1.00 40.69 103 LYS A N 1
ATOM 776 C CA . LYS A 1 103 ? -26.703 6.185 42.235 1.00 40.69 103 LYS A CA 1
ATOM 777 C C . LYS A 1 103 ? -26.330 6.218 40.756 1.00 40.69 103 LYS A C 1
ATOM 779 O O . LYS A 1 103 ? -26.012 5.182 40.172 1.00 40.69 103 LYS A O 1
ATOM 784 N N . GLY A 1 104 ? -26.421 7.393 40.138 1.00 40.06 104 GLY A N 1
ATOM 785 C CA . GLY A 1 104 ? -25.854 7.625 38.821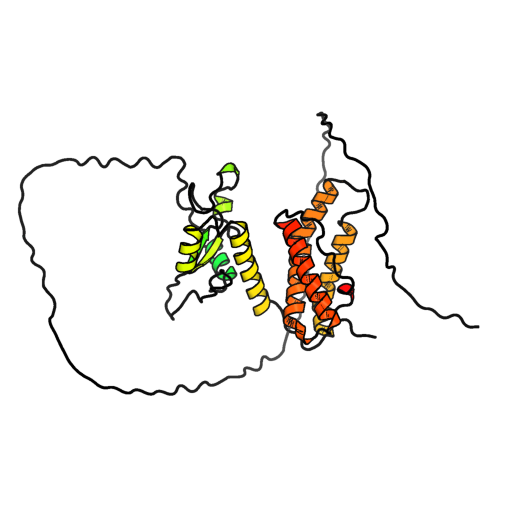 1.00 40.06 104 GLY A CA 1
ATOM 786 C C . GLY A 1 104 ? -24.380 7.253 38.899 1.00 40.06 104 GLY A C 1
ATOM 787 O O . GLY A 1 104 ? -23.638 7.846 39.680 1.00 40.06 104 GLY A O 1
ATOM 788 N N . LYS A 1 105 ? -23.963 6.223 38.153 1.00 44.25 105 LYS A N 1
ATOM 789 C CA . LYS A 1 105 ? -22.539 5.948 37.945 1.00 44.25 105 LYS A CA 1
ATOM 790 C C . LYS A 1 105 ? -21.927 7.244 37.419 1.00 44.25 105 LYS A C 1
ATOM 792 O O . LYS A 1 105 ? -22.295 7.673 36.327 1.00 44.25 105 LYS A O 1
ATOM 797 N N . GLN A 1 106 ? -21.036 7.869 38.188 1.00 44.84 106 GLN A N 1
ATOM 798 C CA . GLN A 1 106 ? -20.199 8.950 37.675 1.00 44.84 106 GLN A CA 1
ATOM 799 C C . GLN A 1 106 ? -19.487 8.403 36.431 1.00 44.84 106 GLN A C 1
ATOM 801 O O . GLN A 1 106 ? -18.736 7.431 36.524 1.00 44.84 106 GLN A O 1
ATOM 806 N N . LYS A 1 107 ? -19.808 8.952 35.250 1.00 45.91 107 LYS A N 1
ATOM 807 C CA . LYS A 1 107 ? -19.027 8.694 34.036 1.00 45.91 107 LYS A CA 1
ATOM 808 C C . LYS A 1 107 ? -17.624 9.217 34.330 1.00 45.91 107 LYS A C 1
ATOM 810 O O . LYS A 1 107 ? -17.482 10.385 34.680 1.00 45.91 107 LYS A O 1
ATOM 815 N N . ASP A 1 108 ? -16.630 8.344 34.222 1.00 53.69 108 ASP A N 1
ATOM 816 C CA . ASP A 1 108 ? -15.222 8.732 34.247 1.00 53.69 108 ASP A CA 1
ATOM 817 C C . ASP A 1 108 ? -15.016 9.908 33.268 1.00 53.69 108 ASP A C 1
ATOM 819 O O . ASP A 1 108 ? -15.387 9.771 32.097 1.00 53.69 108 ASP A O 1
ATOM 823 N N . PRO A 1 109 ? -14.489 11.061 33.720 1.00 53.38 109 PRO A N 1
ATOM 824 C CA . PRO A 1 109 ? -14.273 12.233 32.871 1.00 53.38 109 PRO A CA 1
ATOM 825 C C . PRO A 1 109 ? -13.295 11.976 31.711 1.00 53.38 109 PRO A C 1
ATOM 827 O O . PRO A 1 109 ? -13.286 12.749 30.757 1.00 53.38 109 PRO A O 1
ATOM 830 N N . ASN A 1 110 ? -12.529 10.878 31.746 1.00 54.22 110 ASN A N 1
ATOM 831 C CA . ASN A 1 110 ? -11.660 10.420 30.658 1.00 54.22 110 ASN A CA 1
ATOM 832 C C . ASN A 1 110 ? -12.283 9.341 29.757 1.00 54.22 110 ASN A C 1
ATOM 834 O O . ASN A 1 110 ? -11.634 8.861 28.819 1.00 54.22 110 ASN A O 1
ATOM 838 N N . ARG A 1 111 ? -13.543 8.956 29.993 1.00 48.94 111 ARG A N 1
ATOM 839 C CA . ARG A 1 111 ? -14.260 8.028 29.118 1.00 48.94 111 ARG A CA 1
ATOM 840 C C . ARG A 1 111 ? -14.672 8.758 27.845 1.00 48.94 111 ARG A C 1
ATOM 842 O O . ARG A 1 111 ? -15.725 9.388 27.797 1.00 48.94 111 ARG A O 1
ATOM 849 N N . CYS A 1 112 ? -13.867 8.627 26.795 1.00 54.34 112 CYS A N 1
ATOM 850 C CA . CYS A 1 112 ? -14.318 8.971 25.450 1.00 54.34 112 CYS A CA 1
ATOM 851 C C . CYS A 1 112 ? -15.542 8.094 25.128 1.00 54.34 112 CYS A C 1
ATOM 853 O O . CYS A 1 112 ? -15.458 6.864 25.170 1.00 54.34 112 CYS A O 1
ATOM 855 N N . ASP A 1 113 ? -16.704 8.709 24.890 1.00 55.47 113 ASP A N 1
ATOM 856 C CA . ASP A 1 113 ? -17.881 7.988 24.403 1.00 55.47 113 ASP A CA 1
ATOM 857 C C . ASP A 1 113 ? -17.542 7.345 23.044 1.00 55.47 113 ASP A C 1
ATOM 859 O O . ASP A 1 113 ? -16.717 7.864 22.291 1.00 55.47 113 ASP A O 1
ATOM 863 N N . ARG A 1 114 ? -18.135 6.181 22.734 1.00 60.41 114 ARG A N 1
ATOM 864 C CA . ARG A 1 114 ? -17.857 5.448 21.486 1.00 60.41 114 ARG A CA 1
ATOM 865 C C . ARG A 1 114 ? -18.094 6.383 20.292 1.00 60.41 114 ARG A C 1
ATOM 867 O O . ARG A 1 114 ? -19.239 6.722 19.990 1.00 60.41 114 ARG A O 1
ATOM 874 N N . LEU A 1 115 ? -17.010 6.788 19.629 1.00 71.38 115 LEU A N 1
ATOM 875 C CA . LEU A 1 115 ? -17.040 7.703 18.491 1.00 71.38 115 LEU A CA 1
ATOM 876 C C . LEU A 1 115 ? -17.935 7.129 17.390 1.00 71.38 115 LEU A C 1
ATOM 878 O O . LEU A 1 115 ? -17.743 6.005 16.924 1.00 71.38 115 LEU A O 1
ATOM 882 N N . THR A 1 116 ? -18.943 7.900 16.987 1.00 80.81 116 THR A N 1
ATOM 883 C CA . THR A 1 116 ? -19.839 7.500 15.901 1.00 80.81 116 THR A CA 1
ATOM 884 C C . THR A 1 116 ? -19.215 7.886 14.567 1.00 80.81 116 THR A C 1
ATOM 886 O O . THR A 1 116 ? -18.942 9.057 14.312 1.00 80.81 116 THR A O 1
ATOM 889 N N . LEU A 1 117 ? -19.011 6.902 13.690 1.00 89.44 117 LEU A N 1
ATOM 890 C CA . LEU A 1 117 ? -18.490 7.142 12.345 1.00 89.44 117 LEU A CA 1
ATOM 891 C C . LEU A 1 117 ? -19.531 7.853 11.476 1.00 89.44 117 LEU A C 1
ATOM 893 O O . LEU A 1 117 ? -20.683 7.414 11.390 1.00 89.44 117 LEU A O 1
ATOM 897 N N . LYS A 1 118 ? -19.102 8.914 10.785 1.00 93.69 118 LYS A N 1
ATOM 898 C CA . LYS A 1 118 ? -19.922 9.637 9.803 1.00 93.69 118 LYS A CA 1
ATOM 899 C C . LYS A 1 118 ? -20.346 8.706 8.662 1.00 93.69 118 LYS A C 1
ATOM 901 O O . LYS A 1 118 ? -19.604 7.798 8.286 1.00 93.69 118 LYS A O 1
ATOM 906 N N . ALA A 1 119 ? -21.510 8.963 8.066 1.00 94.62 119 ALA A N 1
ATOM 907 C CA . ALA A 1 119 ? -22.031 8.162 6.954 1.00 94.62 119 ALA A CA 1
ATOM 908 C C . ALA A 1 119 ? -21.062 8.099 5.755 1.00 94.62 119 ALA A C 1
ATOM 910 O O . ALA A 1 119 ? -20.900 7.044 5.146 1.00 94.62 119 ALA A O 1
ATOM 911 N N . GLU A 1 120 ? -20.368 9.199 5.457 1.00 95.50 120 GLU A N 1
ATOM 912 C CA . GLU A 1 120 ? -19.334 9.268 4.415 1.00 95.50 120 GLU A CA 1
ATOM 913 C C . GLU A 1 120 ? -18.158 8.325 4.707 1.00 95.50 120 GLU A C 1
ATOM 915 O O . GLU A 1 120 ? -17.750 7.557 3.836 1.00 95.50 120 GLU A O 1
ATOM 920 N N . THR A 1 121 ? -17.667 8.314 5.953 1.00 95.12 121 THR A N 1
ATOM 921 C CA . THR A 1 121 ? -16.623 7.386 6.413 1.00 95.12 121 THR A CA 1
ATOM 922 C C . THR A 1 121 ? -17.075 5.939 6.246 1.00 95.12 121 THR A C 1
ATOM 924 O O . THR A 1 121 ? -16.335 5.125 5.701 1.00 95.12 121 THR A O 1
ATOM 927 N N . LYS A 1 122 ? -18.309 5.619 6.655 1.00 95.69 122 LYS A N 1
ATOM 928 C CA . LYS A 1 122 ? -18.885 4.273 6.509 1.00 95.69 122 LYS A CA 1
ATOM 929 C C . LYS A 1 122 ? -18.965 3.838 5.046 1.00 95.69 122 LYS A C 1
ATOM 931 O O . LYS A 1 122 ? -18.550 2.731 4.718 1.00 95.69 122 LYS A O 1
ATOM 936 N N . ARG A 1 123 ? -19.448 4.717 4.160 1.00 96.56 123 ARG A N 1
ATOM 937 C CA . ARG A 1 123 ? -19.525 4.459 2.713 1.00 96.56 123 ARG A CA 1
ATOM 938 C C . ARG A 1 123 ? -18.145 4.179 2.124 1.00 96.56 123 ARG A C 1
ATOM 940 O O . ARG A 1 123 ? -17.985 3.230 1.363 1.00 96.56 123 ARG A O 1
ATOM 947 N N . ARG A 1 124 ? -17.145 4.977 2.504 1.00 96.62 124 ARG A N 1
ATOM 948 C CA . ARG A 1 124 ? -15.760 4.768 2.077 1.00 96.62 124 ARG A CA 1
ATOM 949 C C . ARG A 1 124 ? -15.207 3.431 2.564 1.00 96.62 124 ARG A C 1
ATOM 951 O O . ARG A 1 124 ? -14.590 2.728 1.778 1.00 96.62 124 ARG A O 1
ATOM 958 N N . LEU A 1 125 ? -15.444 3.068 3.823 1.00 97.12 125 LEU A N 1
ATOM 959 C CA . LEU A 1 125 ? -14.982 1.798 4.389 1.00 97.12 125 LEU A CA 1
ATOM 960 C C . LEU A 1 125 ? -15.573 0.588 3.660 1.00 97.12 125 LEU A C 1
ATOM 962 O O . LEU A 1 125 ? -14.840 -0.351 3.367 1.00 97.12 125 LEU A O 1
ATOM 966 N N . TRP A 1 126 ? -16.858 0.639 3.307 1.00 96.50 126 TRP A N 1
ATOM 967 C CA . TRP A 1 126 ? -17.494 -0.391 2.482 1.00 96.50 126 TRP A CA 1
ATOM 968 C C . TRP A 1 126 ? -16.898 -0.481 1.074 1.00 96.50 126 TRP A C 1
ATOM 970 O O . TRP A 1 126 ? -16.621 -1.576 0.592 1.00 96.50 126 TRP A O 1
ATOM 980 N N . ALA A 1 127 ? -16.634 0.656 0.426 1.00 95.00 127 ALA A N 1
ATOM 981 C CA . ALA A 1 127 ? -15.965 0.664 -0.874 1.00 95.00 127 ALA A CA 1
ATOM 982 C C . ALA A 1 127 ? -14.529 0.108 -0.790 1.00 95.00 127 ALA A C 1
ATOM 984 O O . ALA A 1 127 ? -14.102 -0.638 -1.664 1.00 95.00 127 ALA A O 1
ATOM 985 N N . GLU A 1 128 ? -13.795 0.426 0.282 1.00 95.00 128 GLU A N 1
ATOM 986 C CA . GLU A 1 128 ? -12.442 -0.086 0.541 1.00 95.00 128 GLU A CA 1
ATOM 987 C C . GLU A 1 128 ? -12.419 -1.581 0.913 1.00 95.00 128 GLU A C 1
ATOM 989 O O . GLU A 1 128 ? -11.383 -2.228 0.755 1.00 95.00 128 GLU A O 1
ATOM 994 N N . SER A 1 129 ? -13.516 -2.141 1.436 1.00 96.44 129 SER A N 1
ATOM 995 C CA . SER A 1 129 ? -13.623 -3.574 1.740 1.00 96.44 129 SER A CA 1
ATOM 996 C C . SER A 1 129 ? -14.080 -4.398 0.539 1.00 96.44 129 SER A C 1
ATOM 998 O O . SER A 1 129 ? -13.818 -5.599 0.488 1.00 96.44 129 SER A O 1
ATOM 1000 N N . GLY A 1 130 ? -14.770 -3.785 -0.426 1.00 95.38 130 GLY A N 1
ATOM 1001 C CA . GLY A 1 130 ? -15.361 -4.499 -1.557 1.00 95.38 130 GLY A CA 1
ATOM 1002 C C . GLY A 1 130 ? -16.397 -5.548 -1.135 1.00 95.38 130 GLY A C 1
ATOM 1003 O O . GLY A 1 130 ? -16.646 -6.480 -1.889 1.00 95.38 130 GLY A O 1
ATOM 1004 N N . GLY A 1 131 ? -16.956 -5.441 0.077 1.00 95.62 131 GLY A N 1
ATOM 1005 C CA . GLY A 1 131 ? -17.893 -6.427 0.628 1.00 95.62 131 GLY A CA 1
ATOM 1006 C C . GLY A 1 131 ? -17.241 -7.648 1.290 1.00 95.62 131 GLY A C 1
ATOM 1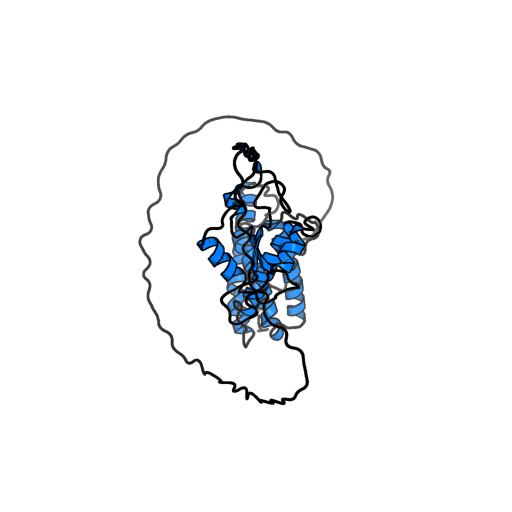007 O O . GLY A 1 131 ? -17.953 -8.572 1.674 1.00 95.62 131 GLY A O 1
ATOM 1008 N N . TYR A 1 132 ? -15.917 -7.661 1.469 1.00 97.25 132 TYR A N 1
ATOM 1009 C CA . TYR A 1 132 ? -15.186 -8.790 2.052 1.00 97.25 132 TYR A CA 1
ATOM 1010 C C . TYR A 1 132 ? -14.429 -8.411 3.329 1.00 97.25 132 TYR A C 1
ATOM 1012 O O . TYR A 1 132 ? -13.973 -7.279 3.502 1.00 97.25 132 TYR A O 1
ATOM 1020 N N . CYS A 1 133 ? -14.261 -9.385 4.227 1.00 98.06 133 CYS A N 1
ATOM 1021 C CA . CYS A 1 133 ? -13.424 -9.241 5.418 1.00 98.06 133 CYS A CA 1
ATOM 1022 C C . CYS A 1 133 ? -11.964 -8.943 5.033 1.00 98.06 133 CYS A C 1
ATOM 1024 O O . CYS A 1 133 ? -11.358 -9.705 4.282 1.00 98.06 133 CYS A O 1
ATOM 1026 N N . GLN A 1 134 ? -11.380 -7.889 5.613 1.00 98.12 134 GLN A N 1
ATOM 1027 C CA . GLN A 1 134 ? -10.028 -7.418 5.277 1.00 98.12 134 GLN A CA 1
ATOM 1028 C C . GLN A 1 134 ? -8.884 -8.239 5.894 1.00 98.12 134 GLN A C 1
ATOM 1030 O O . GLN A 1 134 ? -7.714 -7.924 5.685 1.00 98.12 134 GLN A O 1
ATOM 1035 N N . ARG A 1 135 ? -9.184 -9.293 6.665 1.00 97.62 135 ARG A N 1
ATOM 1036 C CA . ARG A 1 135 ? -8.153 -10.214 7.158 1.00 97.62 135 ARG A CA 1
ATOM 1037 C C . ARG A 1 135 ? -7.685 -11.129 6.010 1.00 97.62 135 ARG A C 1
ATOM 1039 O O . ARG A 1 135 ? -8.537 -11.823 5.444 1.00 97.62 135 ARG A O 1
ATOM 1046 N N . PRO A 1 136 ? -6.364 -11.227 5.745 1.00 95.25 136 PRO A N 1
ATOM 1047 C CA . PRO A 1 136 ? -5.814 -11.967 4.608 1.00 95.25 136 PRO A CA 1
ATOM 1048 C C . PRO A 1 136 ? -6.281 -13.418 4.480 1.00 95.25 136 PRO A C 1
ATOM 1050 O O . PRO A 1 136 ? -6.602 -13.834 3.374 1.00 95.25 136 PRO A O 1
ATOM 1053 N N . ASP A 1 137 ? -6.391 -14.158 5.584 1.00 95.56 137 ASP A N 1
ATOM 1054 C CA . ASP A 1 137 ? -6.777 -15.580 5.547 1.00 95.56 137 ASP A CA 1
ATOM 1055 C C . ASP A 1 137 ? -8.291 -15.810 5.675 1.00 95.56 137 ASP A C 1
ATOM 1057 O O . ASP A 1 137 ? -8.753 -16.946 5.640 1.00 95.56 137 ASP A O 1
ATOM 1061 N N . CYS A 1 138 ? -9.072 -14.751 5.908 1.00 97.19 138 CYS A N 1
ATOM 1062 C CA . CYS A 1 138 ? -10.514 -14.861 6.110 1.00 97.19 138 CYS A CA 1
ATOM 1063 C C . CYS A 1 138 ? -11.266 -14.630 4.804 1.00 97.19 138 CYS A C 1
ATOM 1065 O O . CYS A 1 138 ? -11.928 -15.538 4.311 1.00 97.19 138 CYS A O 1
ATOM 1067 N N . ARG A 1 139 ? -11.178 -13.402 4.267 1.00 94.75 139 ARG A N 1
ATOM 1068 C CA . ARG A 1 139 ? -11.820 -12.969 3.011 1.00 94.75 139 ARG A CA 1
ATOM 1069 C C . ARG A 1 139 ? -13.277 -13.418 2.850 1.00 94.75 139 ARG A C 1
ATOM 1071 O O . ARG A 1 139 ? -13.745 -13.594 1.732 1.00 94.75 139 ARG A O 1
ATOM 1078 N N . SER A 1 140 ? -14.003 -13.629 3.947 1.00 95.81 140 SER A N 1
ATOM 1079 C CA . SER A 1 140 ? -15.406 -14.023 3.873 1.00 95.81 140 SER A CA 1
ATOM 1080 C C . SER A 1 140 ? -16.221 -12.884 3.277 1.00 95.81 140 SER A C 1
ATOM 1082 O O . SER A 1 140 ? -15.990 -11.719 3.619 1.00 95.81 140 SER A O 1
ATOM 1084 N N . PHE A 1 141 ? -17.166 -13.228 2.404 1.00 95.44 141 PHE A N 1
ATOM 1085 C CA . PHE A 1 141 ? -18.173 -12.285 1.940 1.00 95.44 141 PHE A CA 1
ATOM 1086 C C . PHE A 1 141 ? -19.049 -11.880 3.126 1.00 95.44 141 PHE A C 1
ATOM 1088 O O . PHE A 1 141 ? -19.434 -12.733 3.924 1.00 95.44 141 PHE A O 1
ATOM 1095 N N . LEU A 1 142 ? -19.288 -10.579 3.285 1.00 96.44 142 LEU A N 1
ATOM 1096 C CA . LEU A 1 142 ? -19.907 -10.013 4.488 1.00 96.44 142 LEU A CA 1
ATOM 1097 C C . LEU A 1 142 ? -21.443 -10.015 4.450 1.00 96.44 142 LEU A C 1
ATOM 1099 O O . LEU A 1 142 ? -22.057 -9.717 5.471 1.00 96.44 142 LEU A O 1
ATOM 1103 N N . PHE A 1 143 ? -22.030 -10.403 3.314 1.00 93.88 143 PHE A N 1
ATOM 1104 C CA . PHE A 1 143 ? -23.465 -10.616 3.103 1.00 93.88 143 PHE A CA 1
ATOM 1105 C C . PHE A 1 143 ? -23.691 -12.094 2.741 1.00 93.88 143 PHE A C 1
ATOM 1107 O O . PHE A 1 143 ? -23.637 -12.463 1.575 1.00 93.88 143 PHE A O 1
ATOM 1114 N N . PRO A 1 144 ? -23.805 -12.997 3.723 1.00 84.94 144 PRO A N 1
ATOM 1115 C CA . PRO A 1 144 ? -23.759 -14.436 3.470 1.00 84.94 144 PRO A CA 1
ATOM 1116 C C . PRO A 1 144 ? -25.040 -14.971 2.811 1.00 84.94 144 PRO A C 1
ATOM 1118 O O . PRO A 1 144 ? -25.037 -16.098 2.317 1.00 84.94 144 PRO A O 1
ATOM 1121 N N . ASP A 1 145 ? -26.112 -14.183 2.818 1.00 88.25 145 ASP A N 1
ATOM 1122 C CA . ASP A 1 145 ? -27.410 -14.472 2.226 1.00 88.25 145 ASP A CA 1
ATOM 1123 C C . ASP A 1 145 ? -27.896 -13.293 1.361 1.00 88.25 145 ASP A C 1
ATOM 1125 O O . ASP A 1 145 ? -27.240 -12.256 1.265 1.00 88.25 145 ASP A O 1
ATOM 1129 N N . ASP A 1 146 ? -29.059 -13.460 0.727 1.00 85.75 146 ASP A N 1
ATOM 1130 C CA . ASP A 1 146 ? -29.725 -12.412 -0.062 1.00 85.75 146 ASP A CA 1
ATOM 1131 C C . ASP A 1 146 ? -30.426 -11.352 0.822 1.00 85.75 146 ASP A C 1
ATOM 1133 O O . ASP A 1 146 ? -31.310 -10.627 0.359 1.00 85.75 146 ASP A O 1
ATOM 1137 N N . GLY A 1 147 ? -30.099 -11.295 2.116 1.00 88.19 147 GLY A N 1
ATOM 1138 C CA . GLY A 1 147 ? -30.650 -10.334 3.058 1.00 88.19 147 GLY A CA 1
ATOM 1139 C C . GLY A 1 147 ? -29.901 -9.000 3.065 1.00 88.19 147 GLY A C 1
ATOM 1140 O O . GLY A 1 147 ? -28.748 -8.885 2.660 1.00 88.19 147 GLY A O 1
ATOM 1141 N N . ASP A 1 148 ? -30.545 -7.980 3.634 1.00 88.12 148 ASP A N 1
ATOM 1142 C CA . ASP A 1 148 ? -29.946 -6.651 3.838 1.00 88.12 148 ASP A CA 1
ATOM 1143 C C . ASP A 1 148 ? -29.080 -6.569 5.113 1.00 88.12 148 ASP A C 1
ATOM 1145 O O . ASP A 1 148 ? -28.773 -5.478 5.602 1.00 88.12 148 ASP A O 1
ATOM 1149 N N . ILE A 1 149 ? -28.731 -7.714 5.708 1.00 89.75 149 ILE A N 1
ATOM 1150 C CA . ILE A 1 149 ? -28.025 -7.791 6.988 1.00 89.75 149 ILE A CA 1
ATOM 1151 C C . ILE A 1 149 ? -26.602 -8.282 6.742 1.00 89.75 149 ILE A C 1
ATOM 1153 O O . ILE A 1 149 ? -26.373 -9.448 6.432 1.00 89.75 149 ILE A O 1
ATOM 1157 N N . ASP A 1 150 ? -25.633 -7.395 6.950 1.00 93.38 150 ASP A N 1
ATOM 1158 C CA . ASP A 1 150 ? -24.231 -7.780 7.008 1.00 93.38 150 ASP A CA 1
ATOM 1159 C C . ASP A 1 150 ? -23.820 -8.260 8.411 1.00 93.38 150 ASP A C 1
ATOM 1161 O O . ASP A 1 150 ? -24.425 -7.908 9.426 1.00 93.38 150 ASP A O 1
ATOM 1165 N N . PHE A 1 151 ? -22.748 -9.051 8.479 1.00 94.62 151 PHE A N 1
ATOM 1166 C CA . PHE A 1 151 ? -22.060 -9.391 9.736 1.00 94.62 151 PHE A CA 1
ATOM 1167 C C . PHE A 1 151 ? -20.681 -8.717 9.829 1.00 94.62 151 PHE A C 1
ATOM 1169 O O . PHE A 1 151 ? -19.740 -9.257 10.432 1.00 94.62 151 PHE A O 1
ATOM 1176 N N . ALA A 1 152 ? -20.546 -7.554 9.187 1.00 96.31 152 ALA A N 1
ATOM 1177 C CA . ALA A 1 152 ? -19.333 -6.764 9.188 1.00 96.31 152 ALA A CA 1
ATOM 1178 C C . ALA A 1 152 ? -19.265 -5.847 10.410 1.00 96.31 152 ALA A C 1
ATOM 1180 O O . ALA A 1 152 ? -20.250 -5.300 10.896 1.00 96.31 152 ALA A O 1
ATOM 1181 N N . GLU A 1 153 ? -18.049 -5.616 10.880 1.00 96.25 153 GLU A N 1
ATOM 1182 C CA . GLU A 1 153 ? -17.750 -4.697 11.960 1.00 96.25 153 GLU A CA 1
ATOM 1183 C C . GLU A 1 153 ? -16.635 -3.743 11.526 1.00 96.25 153 GLU A C 1
ATOM 1185 O O . GLU A 1 153 ? -15.614 -4.132 10.949 1.00 96.25 153 GLU A O 1
ATOM 1190 N N . MET A 1 154 ? -16.854 -2.457 11.803 1.00 95.81 154 MET A N 1
ATOM 1191 C CA . MET A 1 154 ? -15.889 -1.386 11.566 1.00 95.81 154 MET A CA 1
ATOM 1192 C C . MET A 1 154 ? -14.931 -1.317 12.758 1.00 95.81 154 MET A C 1
ATOM 1194 O O . MET A 1 154 ? -15.134 -0.562 13.712 1.00 95.81 154 MET A O 1
ATOM 1198 N N . ALA A 1 155 ? -13.909 -2.164 12.693 1.00 95.62 155 ALA A N 1
ATOM 1199 C CA . ALA A 1 155 ? -12.905 -2.389 13.716 1.00 95.62 155 ALA A CA 1
ATOM 1200 C C . ALA A 1 155 ? -11.911 -1.227 13.781 1.00 95.62 155 ALA A C 1
ATOM 1202 O O . ALA A 1 155 ? -11.223 -0.928 12.803 1.00 95.62 155 ALA A O 1
ATOM 1203 N N . HIS A 1 156 ? -11.788 -0.598 14.946 1.00 95.62 156 HIS A N 1
ATOM 1204 C CA . HIS A 1 156 ? -10.764 0.418 15.158 1.00 95.62 156 HIS A CA 1
ATOM 1205 C C . HIS A 1 156 ? -9.384 -0.245 15.279 1.00 95.62 156 HIS A C 1
ATOM 1207 O O . HIS A 1 156 ? -9.176 -1.150 16.088 1.00 95.62 156 HIS A O 1
ATOM 1213 N N . ILE A 1 157 ? -8.427 0.218 14.478 1.00 96.56 157 ILE A N 1
ATOM 1214 C CA . ILE A 1 157 ? -7.033 -0.219 14.539 1.00 96.56 157 ILE A CA 1
ATOM 1215 C C . ILE A 1 157 ? -6.400 0.307 15.829 1.00 96.56 157 ILE A C 1
ATOM 1217 O O . ILE A 1 157 ? -5.865 -0.470 16.604 1.00 96.56 157 ILE A O 1
ATOM 1221 N N . VAL A 1 158 ? -6.484 1.606 16.092 1.00 95.25 158 VAL A N 1
ATOM 1222 C CA . VAL A 1 158 ? -6.228 2.188 17.416 1.00 95.25 158 VAL A CA 1
ATOM 1223 C C . VAL A 1 158 ? -7.577 2.467 18.057 1.00 95.25 158 VAL A C 1
ATOM 1225 O O . VAL A 1 158 ? -8.408 3.112 17.414 1.00 95.25 158 VAL A O 1
ATOM 1228 N N . ALA A 1 159 ? -7.796 1.981 19.283 1.00 93.38 159 ALA A N 1
ATOM 1229 C CA . ALA A 1 159 ? -9.085 2.022 19.974 1.00 93.38 159 ALA A CA 1
ATOM 1230 C C . ALA A 1 159 ? -9.830 3.361 19.835 1.00 93.38 159 ALA A C 1
ATOM 1232 O O . ALA A 1 159 ? -9.234 4.433 19.877 1.00 93.38 159 ALA A O 1
ATOM 1233 N N . ALA A 1 160 ? -11.160 3.326 19.759 1.00 88.88 160 ALA A N 1
ATOM 1234 C CA . ALA A 1 160 ? -11.970 4.549 19.808 1.00 88.88 160 ALA A CA 1
ATOM 1235 C C . ALA A 1 160 ? -11.991 5.201 21.202 1.00 88.88 160 ALA A C 1
ATOM 1237 O O . ALA A 1 160 ? -12.294 6.384 21.327 1.00 88.88 160 ALA A O 1
ATOM 1238 N N . THR A 1 161 ? -11.724 4.417 22.248 1.00 85.31 161 THR A N 1
ATOM 1239 C CA . THR A 1 161 ? -11.896 4.808 23.649 1.00 85.31 161 THR A CA 1
ATOM 1240 C C . THR A 1 161 ? -10.684 4.419 24.480 1.00 85.31 161 THR A C 1
ATOM 1242 O O . THR A 1 161 ? -10.067 3.385 24.217 1.00 85.31 161 THR A O 1
ATOM 1245 N N . THR A 1 162 ? -10.423 5.193 25.532 1.00 84.38 162 THR A N 1
ATOM 1246 C CA . THR A 1 162 ? -9.377 4.909 26.517 1.00 84.38 162 THR A CA 1
ATOM 1247 C C . THR A 1 162 ? -9.518 3.492 27.085 1.00 84.38 162 THR A C 1
ATOM 1249 O O . THR A 1 162 ? -10.622 3.079 27.451 1.00 84.38 162 THR A O 1
ATOM 1252 N N . GLY A 1 163 ? -8.416 2.744 27.150 1.00 84.94 163 GLY A N 1
ATOM 1253 C CA . GLY A 1 163 ? -8.371 1.368 27.661 1.00 84.94 163 GLY A CA 1
ATOM 1254 C C . GLY A 1 163 ? -8.893 0.288 26.703 1.00 84.94 163 GLY A C 1
ATOM 1255 O O . GLY A 1 163 ? -9.040 -0.862 27.114 1.00 84.94 163 GLY A O 1
ATOM 1256 N N . GLY A 1 164 ? -9.194 0.631 25.445 1.00 89.88 164 GLY A N 1
ATOM 1257 C CA . GLY A 1 164 ? -9.537 -0.343 24.404 1.00 89.88 164 GLY A CA 1
ATOM 1258 C C . GLY A 1 164 ? -8.322 -1.054 23.787 1.00 89.88 164 GLY A C 1
ATOM 1259 O O . GLY A 1 164 ? -7.169 -0.796 24.136 1.00 89.88 164 GLY A O 1
ATOM 1260 N N . ALA A 1 165 ? -8.576 -1.945 22.824 1.00 91.88 165 ALA A N 1
ATOM 1261 C CA . ALA A 1 165 ? -7.529 -2.677 22.114 1.00 91.88 165 ALA A CA 1
ATOM 1262 C C . ALA A 1 165 ? -6.563 -1.727 21.382 1.00 91.88 165 ALA A C 1
ATOM 1264 O O . ALA A 1 165 ? -6.986 -0.913 20.557 1.00 91.88 165 ALA A O 1
ATOM 1265 N N . ARG A 1 166 ? -5.258 -1.858 21.665 1.00 95.19 166 ARG A N 1
ATOM 1266 C CA . ARG A 1 166 ? -4.190 -1.006 21.104 1.00 95.19 166 ARG A CA 1
ATOM 1267 C C . ARG A 1 166 ? -4.394 0.492 21.381 1.00 95.19 166 ARG A C 1
ATOM 1269 O O . ARG A 1 166 ? -4.036 1.322 20.548 1.00 95.19 166 ARG A O 1
ATOM 1276 N N . ASP A 1 167 ? -5.023 0.842 22.502 1.00 93.81 167 ASP A N 1
ATOM 1277 C CA . ASP A 1 167 ? -5.205 2.241 22.883 1.00 93.81 167 ASP A CA 1
ATOM 1278 C C . ASP A 1 167 ? -3.862 2.969 23.064 1.00 93.81 167 ASP A C 1
ATOM 1280 O O . ASP A 1 167 ? -2.857 2.386 23.471 1.00 93.81 167 ASP A O 1
ATOM 1284 N N . VAL A 1 168 ? -3.870 4.263 22.753 1.00 91.81 168 VAL A N 1
ATOM 1285 C CA . VAL A 1 168 ? -2.739 5.183 22.911 1.00 91.81 168 VAL A CA 1
ATOM 1286 C C . VAL A 1 168 ? -3.207 6.428 23.672 1.00 91.81 168 VAL A C 1
ATOM 1288 O O . VAL A 1 168 ? -4.401 6.728 23.648 1.00 91.81 168 VAL A O 1
ATOM 1291 N N . PRO A 1 169 ? -2.314 7.192 24.324 1.00 90.50 169 PRO A N 1
ATOM 1292 C CA . PRO A 1 169 ? -2.685 8.447 24.977 1.00 90.50 169 PRO A CA 1
ATOM 1293 C C . PRO A 1 169 ? -3.397 9.428 24.030 1.00 90.50 169 PRO A C 1
ATOM 1295 O O . PRO A 1 169 ? -3.125 9.458 22.824 1.00 90.50 169 PRO A O 1
ATOM 1298 N N . LYS A 1 170 ? -4.310 10.254 24.560 1.00 84.75 170 LYS A N 1
ATOM 1299 C CA . LYS A 1 170 ? -5.113 11.203 23.761 1.00 84.75 170 LYS A CA 1
ATOM 1300 C C . LYS A 1 170 ? -4.236 12.229 23.034 1.00 84.75 170 LYS A C 1
ATOM 1302 O O . LYS A 1 170 ? -4.579 12.672 21.944 1.00 84.75 170 LYS A O 1
ATOM 1307 N N . GLU A 1 171 ? -3.077 12.541 23.600 1.00 88.31 171 GLU A N 1
ATOM 1308 C CA . GLU A 1 171 ? -2.079 13.458 23.046 1.00 88.31 171 GLU A CA 1
ATOM 1309 C C . GLU A 1 171 ? -1.416 12.899 21.778 1.00 88.31 171 GLU A C 1
ATOM 1311 O O . GLU A 1 171 ? -0.904 13.666 20.968 1.00 88.31 171 GLU A O 1
ATOM 1316 N N . GLN A 1 172 ? -1.432 11.574 21.585 1.00 89.50 172 GLN A N 1
ATOM 1317 C CA . GLN A 1 172 ? -0.854 10.919 20.407 1.00 89.50 172 GLN A CA 1
ATOM 1318 C C . GLN A 1 172 ? -1.849 10.773 19.253 1.00 89.50 172 GLN A C 1
ATOM 1320 O O . GLN A 1 172 ? -1.431 10.587 18.111 1.00 89.50 172 GLN A O 1
ATOM 1325 N N . MET A 1 173 ? -3.157 10.812 19.530 1.00 90.69 173 MET A N 1
ATOM 1326 C CA . MET A 1 173 ? -4.178 10.610 18.505 1.00 90.69 173 MET A CA 1
ATOM 1327 C C . MET A 1 173 ? -5.501 11.274 18.878 1.00 90.69 173 MET A C 1
ATOM 1329 O O . MET A 1 173 ? -6.150 10.892 19.860 1.00 90.69 173 MET A O 1
ATOM 1333 N N . SER A 1 174 ? -5.923 12.225 18.042 1.00 90.56 174 SER A N 1
ATOM 1334 C CA . SER A 1 174 ? -7.172 12.958 18.227 1.00 90.56 174 SER A CA 1
ATOM 1335 C C . SER A 1 174 ? -8.403 12.072 17.999 1.00 90.56 174 SER A C 1
ATOM 1337 O O . SER A 1 174 ? -8.343 11.024 17.355 1.00 90.56 174 SER A O 1
ATOM 1339 N N . GLU A 1 175 ? -9.564 12.513 18.486 1.00 88.94 175 GLU A N 1
ATOM 1340 C CA . GLU A 1 175 ? -10.847 11.846 18.215 1.00 88.94 175 GLU A CA 1
ATOM 1341 C C . GLU A 1 175 ? -11.174 11.805 16.712 1.00 88.94 175 GLU A C 1
ATOM 1343 O O . GLU A 1 175 ? -11.715 10.814 16.217 1.00 88.94 175 GLU A O 1
ATOM 1348 N N . ALA A 1 176 ? -10.794 12.852 15.970 1.00 89.56 176 ALA A N 1
ATOM 1349 C CA . ALA A 1 176 ? -10.960 12.907 14.522 1.00 89.56 176 ALA A CA 1
ATOM 1350 C C . ALA A 1 176 ? -10.110 11.841 13.816 1.00 89.56 176 ALA A C 1
ATOM 1352 O O . ALA A 1 176 ? -10.617 11.150 12.933 1.00 89.56 176 ALA A O 1
ATOM 1353 N N . ASP A 1 177 ? -8.859 11.655 14.248 1.00 91.56 177 ASP A N 1
ATOM 1354 C CA . ASP A 1 177 ? -7.971 10.623 13.705 1.00 91.56 177 ASP A CA 1
ATOM 1355 C C . ASP A 1 177 ? -8.466 9.218 14.054 1.00 91.56 177 ASP A C 1
ATOM 1357 O O . ASP A 1 177 ? -8.430 8.320 13.210 1.00 91.56 177 ASP A O 1
ATOM 1361 N N . ARG A 1 178 ? -8.983 9.017 15.276 1.00 92.75 178 ARG A N 1
ATOM 1362 C CA . ARG A 1 178 ? -9.567 7.733 15.704 1.00 92.75 178 ARG A CA 1
ATOM 1363 C C . ARG A 1 178 ? -10.756 7.335 14.838 1.00 92.75 178 ARG A C 1
ATOM 1365 O O . ARG A 1 178 ? -10.860 6.167 14.473 1.00 92.75 178 ARG A O 1
ATOM 1372 N N . ALA A 1 179 ? -11.597 8.301 14.468 1.00 92.56 179 ALA A N 1
ATOM 1373 C CA . ALA A 1 179 ? -12.753 8.106 13.594 1.00 92.56 179 ALA A CA 1
ATOM 1374 C C . ALA A 1 179 ? -12.423 8.160 12.086 1.00 92.56 179 ALA A C 1
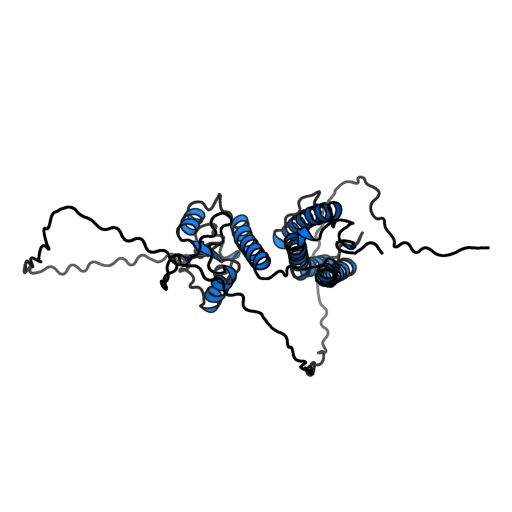ATOM 1376 O O . ALA A 1 179 ? -13.317 7.993 11.248 1.00 92.56 179 ALA A O 1
ATOM 1377 N N . HIS A 1 180 ? -11.168 8.416 11.711 1.00 94.25 180 HIS A N 1
ATOM 1378 C CA . HIS A 1 180 ? -10.760 8.506 10.315 1.00 94.25 180 HIS A CA 1
ATOM 1379 C C . HIS A 1 180 ? -10.689 7.112 9.673 1.00 94.25 180 HIS A C 1
ATOM 1381 O O . HIS A 1 180 ? -10.244 6.146 10.290 1.00 94.25 180 HIS A O 1
ATOM 1387 N N . HIS A 1 181 ? -11.081 6.993 8.399 1.00 96.00 181 HIS A N 1
ATOM 1388 C CA . HIS A 1 181 ? -11.147 5.700 7.698 1.00 96.00 181 HIS A CA 1
ATOM 1389 C C . HIS A 1 181 ? -9.794 4.953 7.662 1.00 96.00 181 HIS A C 1
ATOM 1391 O O . HIS A 1 181 ? -9.765 3.725 7.597 1.00 96.00 181 HIS A O 1
ATOM 1397 N N . SER A 1 182 ? -8.667 5.675 7.727 1.00 94.19 182 SER A N 1
ATOM 1398 C CA . SER A 1 182 ? -7.326 5.074 7.782 1.00 94.19 182 SER A CA 1
ATOM 1399 C C . SER A 1 182 ? -7.058 4.304 9.079 1.00 94.19 182 SER A C 1
ATOM 1401 O O . SER A 1 182 ? -6.207 3.417 9.083 1.00 94.19 182 SER A O 1
ATOM 1403 N N . ASN A 1 183 ? -7.785 4.609 10.157 1.00 96.50 183 ASN A N 1
ATOM 1404 C CA . ASN A 1 183 ? -7.699 3.926 11.444 1.00 96.50 183 ASN A CA 1
ATOM 1405 C C . ASN A 1 183 ? -8.736 2.799 11.591 1.00 96.50 183 ASN A C 1
ATOM 1407 O O . ASN A 1 183 ? -8.901 2.261 12.679 1.00 96.50 183 ASN A O 1
ATOM 1411 N N . ILE A 1 184 ? -9.476 2.445 10.539 1.00 97.06 184 ILE A N 1
ATOM 1412 C CA . ILE A 1 184 ? -10.604 1.516 10.655 1.00 97.06 184 ILE A CA 1
ATOM 1413 C C . ILE A 1 184 ? -10.478 0.418 9.606 1.00 97.06 184 ILE A C 1
ATOM 1415 O O . ILE A 1 184 ? -10.375 0.700 8.411 1.00 97.06 184 ILE A O 1
ATOM 1419 N N . ALA A 1 185 ? -10.502 -0.834 10.050 1.00 97.44 185 ALA A N 1
ATOM 1420 C CA . ALA A 1 185 ? -10.583 -2.013 9.199 1.00 97.44 185 ALA A CA 1
ATOM 1421 C C . ALA A 1 185 ? -12.022 -2.550 9.176 1.00 97.44 185 ALA A C 1
ATOM 1423 O O . ALA A 1 185 ? -12.745 -2.444 10.163 1.00 97.44 185 ALA A O 1
ATOM 1424 N N . VAL A 1 186 ? -12.444 -3.135 8.058 1.00 98.25 186 VAL A N 1
ATOM 1425 C CA . VAL A 1 186 ? -13.737 -3.824 7.947 1.00 98.25 186 VAL A CA 1
ATOM 1426 C C . VAL A 1 186 ? -13.493 -5.320 8.086 1.00 98.25 186 VAL A C 1
ATOM 1428 O O . VAL A 1 186 ? -12.833 -5.933 7.247 1.00 98.25 186 VAL A O 1
ATOM 1431 N N . LEU A 1 187 ? -13.998 -5.912 9.162 1.00 98.44 187 LEU A N 1
ATOM 1432 C CA . LEU A 1 187 ? -13.800 -7.322 9.493 1.00 98.44 187 LEU A CA 1
ATOM 1433 C C . LEU A 1 187 ? -15.145 -8.009 9.692 1.00 98.44 187 LEU A C 1
ATOM 1435 O O . LEU A 1 187 ? -16.122 -7.353 10.017 1.00 98.44 187 LEU A O 1
ATOM 1439 N N . CYS A 1 188 ? -15.207 -9.331 9.553 1.00 98.06 188 CYS A N 1
ATOM 1440 C CA . CYS A 1 188 ? -16.363 -10.057 10.071 1.00 98.06 188 CYS A CA 1
ATOM 1441 C C . CYS A 1 188 ? -16.364 -10.066 11.607 1.00 98.06 188 CYS A C 1
ATOM 1443 O O . CYS A 1 188 ? -15.295 -9.988 12.224 1.00 98.06 188 CYS A O 1
ATOM 1445 N N . ALA A 1 189 ? -17.537 -10.260 12.214 1.00 97.06 189 ALA A N 1
ATOM 1446 C CA . ALA A 1 189 ? -17.704 -10.276 13.671 1.00 97.06 189 ALA A CA 1
ATOM 1447 C C . ALA A 1 189 ? -16.716 -11.203 14.415 1.00 97.06 189 ALA A C 1
ATOM 1449 O O . ALA A 1 189 ? -16.157 -10.847 15.457 1.00 97.06 189 ALA A O 1
ATOM 1450 N N . ASN A 1 190 ? -16.421 -12.378 13.844 1.00 97.75 190 ASN A N 1
ATOM 1451 C CA . ASN A 1 190 ? -15.452 -13.322 14.411 1.00 97.75 190 ASN A CA 1
ATOM 1452 C C . ASN A 1 190 ? -14.024 -12.759 14.413 1.00 97.75 190 ASN A C 1
ATOM 1454 O O . ASN A 1 190 ? -13.319 -12.850 15.416 1.00 97.75 190 ASN A O 1
ATOM 1458 N N . CYS A 1 191 ? -13.593 -12.173 13.291 1.00 98.31 191 CYS A N 1
ATOM 1459 C CA . CYS A 1 191 ? -12.244 -11.625 13.168 1.00 98.31 191 CYS A CA 1
ATOM 1460 C C . CYS A 1 191 ? -12.070 -10.375 14.028 1.00 98.31 191 CYS A C 1
ATOM 1462 O O . CYS A 1 191 ? -11.032 -10.242 14.664 1.00 98.31 191 CYS A O 1
ATOM 1464 N N . HIS A 1 192 ? -13.075 -9.499 14.093 1.00 97.81 192 HIS A N 1
ATOM 1465 C CA . HIS A 1 192 ? -13.046 -8.337 14.980 1.00 97.81 192 HIS A CA 1
ATOM 1466 C C . HIS A 1 192 ? -12.923 -8.753 16.453 1.00 97.81 192 HIS A C 1
ATOM 1468 O O . HIS A 1 192 ? -11.998 -8.325 17.139 1.00 97.81 192 HIS A O 1
ATOM 1474 N N . THR A 1 193 ? -13.778 -9.673 16.913 1.00 97.44 193 THR A N 1
ATOM 1475 C CA . THR A 1 193 ? -13.718 -10.193 18.289 1.00 97.44 193 THR A CA 1
ATOM 1476 C C . THR A 1 193 ? -12.355 -10.806 18.616 1.00 97.44 193 THR A C 1
ATOM 1478 O O . THR A 1 193 ? -11.848 -10.637 19.724 1.00 97.44 193 THR A O 1
ATOM 1481 N N . TRP A 1 194 ? -11.764 -11.541 17.673 1.00 97.56 194 TRP A N 1
ATOM 1482 C CA . TRP A 1 194 ? -10.467 -12.184 17.861 1.00 97.56 194 TRP A CA 1
ATOM 1483 C C . TRP A 1 194 ? -9.330 -11.170 18.037 1.00 97.56 194 TRP A C 1
ATOM 1485 O O . TRP A 1 194 ? -8.603 -11.254 19.027 1.00 97.56 194 TRP A O 1
ATOM 1495 N N . VAL A 1 195 ? -9.209 -10.185 17.139 1.00 97.44 195 VAL A N 1
ATOM 1496 C CA . VAL A 1 195 ? -8.108 -9.205 17.198 1.00 97.44 195 VAL A CA 1
ATOM 1497 C C . VAL A 1 195 ? -8.196 -8.267 18.398 1.00 97.44 195 VAL A C 1
ATOM 1499 O O . VAL A 1 195 ? -7.167 -7.792 18.873 1.00 97.44 195 VAL A O 1
ATOM 1502 N N . ASP A 1 196 ? -9.404 -7.994 18.891 1.00 95.50 196 ASP A N 1
ATOM 1503 C CA . ASP A 1 196 ? -9.605 -7.126 20.053 1.00 95.50 196 ASP A CA 1
ATOM 1504 C C . ASP A 1 196 ? -9.335 -7.848 21.378 1.00 95.50 196 ASP A C 1
ATOM 1506 O O . ASP A 1 196 ? -8.909 -7.217 22.346 1.00 95.50 196 ASP A O 1
ATOM 1510 N N . LYS A 1 197 ? -9.538 -9.171 21.428 1.00 96.94 197 LYS A N 1
ATOM 1511 C CA . LYS A 1 197 ? -9.195 -9.999 22.596 1.00 96.94 197 LYS A CA 1
ATOM 1512 C C . LYS A 1 197 ? -7.701 -10.284 22.715 1.00 96.94 197 LYS A C 1
ATOM 1514 O O . LYS A 1 197 ? -7.243 -10.592 23.811 1.00 96.94 197 LYS A O 1
ATOM 1519 N N . ASP A 1 198 ? -6.960 -10.184 21.616 1.00 96.50 198 ASP A N 1
ATOM 1520 C CA . ASP A 1 198 ? -5.522 -10.442 21.574 1.00 96.50 198 ASP A CA 1
ATOM 1521 C C . ASP A 1 198 ? -4.752 -9.301 20.877 1.00 96.50 198 ASP A C 1
ATOM 1523 O O . ASP A 1 198 ? -4.165 -9.488 19.807 1.00 96.50 198 ASP A O 1
ATOM 1527 N N . PRO A 1 199 ? -4.750 -8.086 21.458 1.00 95.75 199 PRO A N 1
ATOM 1528 C CA . PRO A 1 199 ? -4.120 -6.921 20.842 1.00 95.75 199 PRO A CA 1
ATOM 1529 C C . PRO A 1 199 ? -2.589 -7.017 20.793 1.00 95.75 199 PRO A C 1
ATOM 1531 O O . PRO A 1 199 ? -1.967 -6.304 20.007 1.00 95.75 199 PRO A O 1
ATOM 1534 N N . VAL A 1 200 ? -1.980 -7.879 21.618 1.00 95.00 200 VAL A N 1
ATOM 1535 C CA . VAL A 1 200 ? -0.524 -8.087 21.655 1.00 95.00 200 VAL A CA 1
ATOM 1536 C C . VAL A 1 200 ? -0.059 -8.797 20.387 1.00 95.00 200 VAL A C 1
ATOM 1538 O O . VAL A 1 200 ? 0.887 -8.335 19.753 1.00 95.00 200 VAL A O 1
ATOM 1541 N N . ASN A 1 201 ? -0.756 -9.859 19.970 1.00 96.25 201 ASN A N 1
ATOM 1542 C CA . ASN A 1 201 ? -0.443 -10.560 18.720 1.00 96.25 201 ASN A CA 1
ATOM 1543 C C . ASN A 1 201 ? -1.055 -9.887 17.482 1.00 96.25 201 ASN A C 1
ATOM 1545 O O . ASN A 1 201 ? -0.715 -10.240 16.354 1.00 96.25 201 ASN A O 1
ATOM 1549 N N . HIS A 1 202 ? -1.914 -8.883 17.676 1.00 96.94 202 HIS A N 1
ATOM 1550 C CA . HIS A 1 202 ? -2.503 -8.088 16.600 1.00 96.94 202 HIS A CA 1
ATOM 1551 C C . HIS A 1 202 ? -2.160 -6.608 16.743 1.00 96.94 202 HIS A C 1
ATOM 1553 O O . HIS A 1 202 ? -3.074 -5.802 16.918 1.00 96.94 202 HIS A O 1
ATOM 1559 N N . PRO A 1 203 ? -0.876 -6.217 16.670 1.00 95.75 203 PRO A N 1
ATOM 1560 C CA . PRO A 1 203 ? -0.467 -4.832 16.862 1.00 95.75 203 PRO A CA 1
ATOM 1561 C C . PRO A 1 203 ? -0.961 -3.919 15.727 1.00 95.75 203 PRO A C 1
ATOM 1563 O O . PRO A 1 203 ? -1.347 -4.368 14.644 1.00 95.75 203 PRO A O 1
ATOM 1566 N N . VAL A 1 204 ? -0.912 -2.602 15.959 1.00 94.69 204 VAL A N 1
ATOM 1567 C CA . VAL A 1 204 ? -1.353 -1.562 15.005 1.00 94.69 204 VAL A CA 1
ATOM 1568 C C . VAL A 1 204 ? -0.740 -1.753 13.617 1.00 94.69 204 VAL A C 1
ATOM 1570 O O . VAL A 1 204 ? -1.435 -1.616 12.610 1.00 94.69 204 VAL A O 1
ATOM 1573 N N . GLN A 1 205 ? 0.551 -2.083 13.552 1.00 90.94 205 GLN A N 1
ATOM 15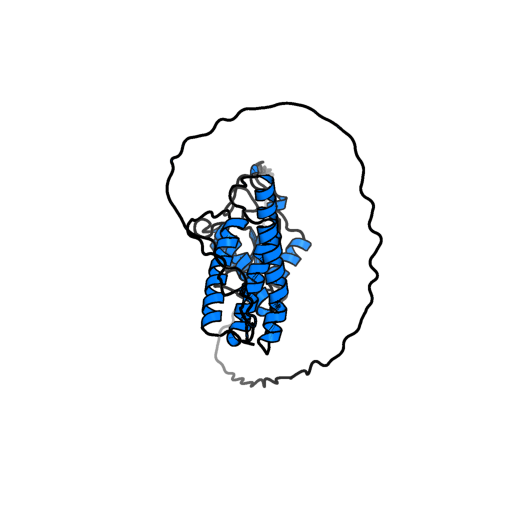74 C CA . GLN A 1 205 ? 1.276 -2.282 12.299 1.00 90.94 205 GLN A CA 1
ATOM 1575 C C . GLN A 1 205 ? 0.684 -3.439 11.487 1.00 90.94 205 GLN A C 1
ATOM 1577 O O . GLN A 1 205 ? 0.452 -3.277 10.290 1.00 90.94 205 GLN A O 1
ATOM 1582 N N . LEU A 1 206 ? 0.362 -4.564 12.137 1.00 94.12 206 LEU A N 1
ATOM 1583 C CA . LEU A 1 206 ? -0.239 -5.725 11.478 1.00 94.12 206 LEU A CA 1
ATOM 1584 C C . LEU A 1 206 ? -1.624 -5.391 10.915 1.00 94.12 206 LEU A C 1
ATOM 1586 O O . LEU A 1 206 ? -1.919 -5.687 9.763 1.00 94.12 206 LEU A O 1
ATOM 1590 N N . MET A 1 207 ? -2.458 -4.711 11.700 1.00 96.69 207 MET A N 1
ATOM 1591 C CA . MET A 1 207 ? -3.804 -4.316 11.274 1.00 96.69 207 MET A CA 1
ATOM 1592 C C . MET A 1 207 ? -3.779 -3.343 10.086 1.00 96.69 207 MET A C 1
ATOM 1594 O O . MET A 1 207 ? -4.580 -3.460 9.156 1.00 96.69 207 MET A O 1
ATOM 1598 N N . ARG A 1 208 ? -2.830 -2.396 10.085 1.00 94.12 208 ARG A N 1
ATOM 1599 C CA . ARG A 1 208 ? -2.586 -1.512 8.935 1.00 94.12 208 ARG A CA 1
ATOM 1600 C C . ARG A 1 208 ? -2.117 -2.305 7.716 1.00 94.12 208 ARG A C 1
ATOM 1602 O O . ARG A 1 208 ? -2.596 -2.034 6.617 1.00 94.12 208 ARG A O 1
ATOM 1609 N N . ALA A 1 209 ? -1.244 -3.295 7.912 1.00 90.50 209 ALA A N 1
ATOM 1610 C CA . ALA A 1 209 ? -0.786 -4.181 6.847 1.00 90.50 209 ALA A CA 1
ATOM 1611 C C . ALA A 1 209 ? -1.940 -5.001 6.248 1.00 90.50 209 ALA A C 1
ATOM 1613 O O . ALA A 1 209 ? -2.035 -5.091 5.030 1.00 90.50 209 ALA A O 1
ATOM 1614 N N . TRP A 1 210 ? -2.869 -5.518 7.060 1.00 96.31 210 TRP A N 1
ATOM 1615 C CA . TRP A 1 210 ? -4.067 -6.210 6.566 1.00 96.31 210 TRP A CA 1
ATOM 1616 C C . TRP A 1 210 ? -4.934 -5.302 5.694 1.00 96.31 210 TRP A C 1
ATOM 1618 O O . TRP A 1 210 ? -5.258 -5.655 4.561 1.00 96.31 210 TRP A O 1
ATOM 1628 N N . LYS A 1 211 ? -5.250 -4.094 6.179 1.00 95.81 211 LYS A N 1
ATOM 1629 C CA . LYS A 1 211 ? -6.040 -3.115 5.418 1.00 95.81 211 LYS A CA 1
ATOM 1630 C C . LYS A 1 211 ? -5.360 -2.739 4.092 1.00 95.81 211 LYS A C 1
ATOM 1632 O O . LYS A 1 211 ? -6.029 -2.651 3.063 1.00 95.81 211 LYS A O 1
ATOM 1637 N N . ALA A 1 212 ? -4.043 -2.526 4.106 1.00 91.31 212 ALA A N 1
ATOM 1638 C CA . ALA A 1 212 ? -3.268 -2.215 2.906 1.00 91.31 212 ALA A CA 1
ATOM 1639 C C . ALA A 1 212 ? -3.193 -3.405 1.931 1.00 91.31 212 ALA A C 1
ATOM 1641 O O . ALA A 1 212 ? -3.395 -3.224 0.730 1.00 91.31 212 ALA A O 1
ATOM 1642 N N . GLY A 1 213 ? -2.967 -4.617 2.443 1.00 92.31 213 GLY A N 1
ATOM 1643 C CA . GLY A 1 213 ? -2.932 -5.851 1.661 1.00 92.31 213 GLY A CA 1
ATOM 1644 C C . GLY A 1 213 ? -4.262 -6.126 0.965 1.00 92.31 213 GLY A C 1
ATOM 1645 O O . GLY A 1 213 ? -4.280 -6.376 -0.236 1.00 92.31 213 GLY A O 1
ATOM 1646 N N . HIS A 1 214 ? -5.382 -5.956 1.673 1.00 95.69 214 HIS A N 1
ATOM 1647 C CA . HIS A 1 214 ? -6.720 -6.098 1.091 1.00 95.69 214 HIS A CA 1
ATOM 1648 C C . HIS A 1 214 ? -6.964 -5.123 -0.062 1.00 95.69 214 HIS A C 1
ATOM 1650 O O . HIS A 1 214 ? -7.469 -5.502 -1.117 1.00 95.69 214 HIS A O 1
ATOM 1656 N N . ARG A 1 215 ? -6.557 -3.860 0.108 1.00 92.31 215 ARG A N 1
ATOM 1657 C CA . ARG A 1 215 ? -6.618 -2.874 -0.975 1.00 92.31 215 ARG A CA 1
ATOM 1658 C C . ARG A 1 215 ? -5.785 -3.314 -2.181 1.00 92.31 215 ARG A C 1
ATOM 1660 O O . ARG A 1 215 ? -6.259 -3.190 -3.306 1.00 92.31 215 ARG A O 1
ATOM 1667 N N . SER A 1 216 ? -4.576 -3.826 -1.954 1.00 89.38 216 SER A N 1
ATOM 1668 C CA . SER A 1 216 ? -3.718 -4.341 -3.027 1.00 89.38 216 SER A CA 1
ATOM 1669 C C . SER A 1 216 ? -4.379 -5.506 -3.771 1.00 89.38 216 SER A C 1
ATOM 1671 O O . SER A 1 216 ? -4.340 -5.554 -5.000 1.00 89.38 216 SER A O 1
ATOM 1673 N N . ASP A 1 217 ? -5.058 -6.403 -3.051 1.00 91.31 217 ASP A N 1
ATOM 1674 C CA . ASP A 1 217 ? -5.802 -7.522 -3.635 1.00 91.31 217 ASP A CA 1
ATOM 1675 C C . ASP A 1 217 ? -6.965 -7.052 -4.516 1.00 91.31 217 ASP A C 1
ATOM 1677 O O . ASP A 1 217 ? -7.098 -7.523 -5.648 1.00 91.31 217 ASP A O 1
ATOM 1681 N N . LEU A 1 218 ? -7.754 -6.077 -4.054 1.00 92.62 218 LEU A N 1
ATOM 1682 C CA . LEU A 1 218 ? -8.824 -5.474 -4.857 1.00 92.62 218 LEU A CA 1
ATOM 1683 C C . LEU A 1 218 ? -8.275 -4.749 -6.092 1.00 92.62 218 LEU A C 1
ATOM 1685 O O . LEU A 1 218 ? -8.788 -4.926 -7.196 1.00 92.62 218 LEU A O 1
ATOM 1689 N N . GLU A 1 219 ? -7.211 -3.957 -5.938 1.00 90.31 219 GLU A N 1
ATOM 1690 C CA . GLU A 1 219 ? -6.572 -3.259 -7.059 1.00 90.31 219 GLU A CA 1
ATOM 1691 C C . GLU A 1 219 ? -5.995 -4.248 -8.082 1.00 90.31 219 GLU A C 1
ATOM 1693 O O . GLU A 1 219 ? -6.044 -3.980 -9.281 1.00 90.31 219 GLU A O 1
ATOM 1698 N N . ARG A 1 220 ? -5.496 -5.406 -7.641 1.00 86.88 220 ARG A N 1
ATOM 1699 C CA . ARG A 1 220 ? -5.022 -6.478 -8.525 1.00 86.88 220 ARG A CA 1
ATOM 1700 C C . ARG A 1 220 ? -6.167 -7.146 -9.284 1.00 86.88 220 ARG A C 1
ATOM 1702 O O . ARG A 1 220 ? -6.025 -7.409 -10.471 1.00 86.88 220 ARG A O 1
ATOM 1709 N N . ALA A 1 221 ? -7.276 -7.425 -8.601 1.00 87.94 221 ALA A N 1
ATOM 1710 C CA . ALA A 1 221 ? -8.416 -8.127 -9.181 1.00 87.94 221 ALA A CA 1
ATOM 1711 C C . ALA A 1 221 ? -9.248 -7.246 -10.127 1.00 87.94 221 ALA A C 1
ATOM 1713 O O . ALA A 1 221 ? -9.758 -7.741 -11.127 1.00 87.94 221 ALA A O 1
ATOM 1714 N N . LEU A 1 222 ? -9.395 -5.955 -9.807 1.00 88.69 222 LEU A N 1
ATOM 1715 C CA . LEU A 1 222 ? -10.344 -5.057 -10.477 1.00 88.69 222 LEU A CA 1
ATOM 1716 C C . LEU A 1 222 ? -9.680 -3.849 -11.149 1.00 88.69 222 LEU A C 1
ATOM 1718 O O . LEU A 1 222 ? -10.170 -3.360 -12.162 1.00 88.69 222 LEU A O 1
ATOM 1722 N N . GLY A 1 223 ? -8.599 -3.327 -10.566 1.00 87.25 223 GLY A N 1
ATOM 1723 C CA . GLY A 1 223 ? -8.002 -2.043 -10.956 1.00 87.25 223 GLY A CA 1
ATOM 1724 C C . GLY A 1 223 ? -6.777 -2.143 -11.864 1.00 87.25 223 GLY A C 1
ATOM 1725 O O . GLY A 1 223 ? -6.244 -1.113 -12.276 1.00 87.25 223 GLY A O 1
ATOM 1726 N N . THR A 1 224 ? -6.304 -3.356 -12.155 1.00 90.88 224 THR A N 1
ATOM 1727 C CA . THR A 1 224 ? -5.068 -3.593 -12.909 1.00 90.88 224 THR A CA 1
ATOM 1728 C C . THR A 1 224 ? -5.396 -4.336 -14.205 1.00 90.88 224 THR A C 1
ATOM 1730 O O . THR A 1 224 ? -5.839 -5.482 -14.140 1.00 90.88 224 THR A O 1
ATOM 1733 N N . PRO A 1 225 ? -5.195 -3.717 -15.383 1.00 93.50 225 PRO A N 1
ATOM 1734 C CA . PRO A 1 225 ? -5.482 -4.367 -16.655 1.00 93.50 225 PRO A CA 1
ATOM 1735 C C . PRO A 1 225 ? -4.590 -5.586 -16.903 1.00 93.50 225 PRO A C 1
ATOM 1737 O O . PRO A 1 225 ? -3.405 -5.599 -16.552 1.00 93.50 225 PRO A O 1
ATOM 1740 N N . ARG A 1 226 ? -5.159 -6.591 -17.574 1.00 95.94 226 ARG A N 1
ATOM 1741 C CA . ARG A 1 226 ? -4.402 -7.683 -18.183 1.00 95.94 226 ARG A CA 1
ATOM 1742 C C . ARG A 1 226 ? -4.190 -7.373 -19.663 1.00 95.94 226 ARG A C 1
ATOM 1744 O O . ARG A 1 226 ? -5.154 -7.083 -20.366 1.00 95.94 226 ARG A O 1
ATOM 1751 N N . PHE A 1 227 ? -2.949 -7.439 -20.120 1.00 96.81 227 PHE A N 1
ATOM 1752 C CA . PHE A 1 227 ? -2.548 -7.122 -21.485 1.00 96.81 227 PHE A CA 1
ATOM 1753 C C . PHE A 1 227 ? -2.382 -8.390 -22.324 1.00 96.81 227 PHE A C 1
ATOM 1755 O O . PHE A 1 227 ? -2.091 -9.475 -21.803 1.00 96.81 227 PHE A O 1
ATOM 1762 N N . LEU A 1 228 ? -2.593 -8.234 -23.631 1.00 96.00 228 LEU A N 1
ATOM 1763 C CA . LEU A 1 228 ? -2.438 -9.305 -24.615 1.00 96.00 228 LEU A CA 1
ATOM 1764 C C . LEU A 1 228 ? -0.975 -9.488 -25.027 1.00 96.00 228 LEU A C 1
ATOM 1766 O O . LEU A 1 228 ? -0.545 -10.619 -25.238 1.00 96.00 228 LEU A O 1
ATOM 1770 N N . ASP A 1 229 ? -0.219 -8.394 -25.089 1.00 96.75 229 ASP A N 1
ATOM 1771 C CA . ASP A 1 229 ? 1.155 -8.358 -25.577 1.00 96.75 229 ASP A CA 1
ATOM 1772 C C . ASP A 1 229 ? 2.063 -7.486 -24.693 1.00 96.75 229 ASP A C 1
ATOM 1774 O O . ASP A 1 229 ? 1.609 -6.725 -23.827 1.00 96.75 229 ASP A O 1
ATOM 1778 N N . ARG A 1 230 ? 3.375 -7.658 -24.895 1.00 97.69 230 ARG A N 1
ATOM 1779 C CA . ARG A 1 230 ? 4.436 -6.976 -24.142 1.00 97.69 230 ARG A CA 1
ATOM 1780 C C . ARG A 1 230 ? 4.428 -5.471 -24.392 1.00 97.69 230 ARG A C 1
ATOM 1782 O O . ARG A 1 230 ? 4.544 -4.711 -23.434 1.00 97.69 230 ARG A O 1
ATOM 1789 N N . GLN A 1 231 ? 4.190 -5.048 -25.633 1.00 97.06 231 GLN A N 1
ATOM 1790 C CA . GLN A 1 231 ? 4.156 -3.641 -26.030 1.00 97.06 231 GLN A CA 1
ATOM 1791 C C . GLN A 1 231 ? 3.089 -2.847 -25.260 1.00 97.06 231 GLN A C 1
ATOM 1793 O O . GLN A 1 231 ? 3.385 -1.791 -24.697 1.00 97.06 231 GLN A O 1
ATOM 1798 N N . ALA A 1 232 ? 1.861 -3.361 -25.169 1.00 97.44 232 ALA A N 1
ATOM 1799 C CA . ALA A 1 232 ? 0.774 -2.732 -24.426 1.00 97.44 232 ALA A CA 1
ATOM 1800 C C . ALA A 1 232 ? 1.069 -2.680 -22.919 1.00 97.44 232 ALA A C 1
ATOM 1802 O O . ALA A 1 232 ? 0.804 -1.666 -22.265 1.00 97.44 232 ALA A O 1
ATOM 1803 N N . ALA A 1 233 ? 1.656 -3.747 -22.367 1.00 97.44 233 ALA A N 1
ATOM 1804 C CA . ALA A 1 233 ? 2.076 -3.771 -20.971 1.00 97.44 233 ALA A CA 1
ATOM 1805 C C . ALA A 1 233 ? 3.183 -2.741 -20.690 1.00 97.44 233 ALA A C 1
ATOM 1807 O O . ALA A 1 233 ? 3.088 -2.008 -19.702 1.00 97.44 233 ALA A O 1
ATOM 1808 N N . ARG A 1 234 ? 4.185 -2.627 -21.575 1.00 97.50 234 ARG A N 1
ATOM 1809 C CA . ARG A 1 234 ? 5.258 -1.628 -21.480 1.00 97.50 234 ARG A CA 1
ATOM 1810 C C . ARG A 1 234 ? 4.703 -0.211 -21.547 1.00 97.50 234 ARG A C 1
ATOM 1812 O O . ARG A 1 234 ? 4.990 0.587 -20.660 1.00 97.50 234 ARG A O 1
ATOM 1819 N N . ALA A 1 235 ? 3.841 0.080 -22.521 1.00 97.31 235 ALA A N 1
ATOM 1820 C CA . ALA A 1 235 ? 3.217 1.394 -22.682 1.00 97.31 235 ALA A CA 1
ATOM 1821 C C . ALA A 1 235 ? 2.428 1.844 -21.436 1.00 97.31 235 ALA A C 1
ATOM 1823 O O . ALA A 1 235 ? 2.334 3.039 -21.154 1.00 97.31 235 ALA A O 1
ATOM 1824 N N . TYR A 1 236 ? 1.884 0.901 -20.659 1.00 96.94 236 TYR A N 1
ATOM 1825 C CA . TYR A 1 236 ? 1.196 1.200 -19.403 1.00 96.94 236 TYR A CA 1
ATOM 1826 C C . TYR A 1 236 ? 2.144 1.555 -18.246 1.00 96.94 236 TYR A C 1
ATOM 1828 O O . TYR A 1 236 ? 1.802 2.403 -17.412 1.00 96.94 236 TYR A O 1
ATOM 1836 N N . ILE A 1 237 ? 3.305 0.896 -18.156 1.00 97.62 237 ILE A N 1
ATOM 1837 C CA . ILE A 1 237 ? 4.249 1.072 -17.041 1.00 97.62 237 ILE A CA 1
ATOM 1838 C C . ILE A 1 237 ? 5.301 2.154 -17.298 1.00 97.62 237 ILE A C 1
ATOM 1840 O O . ILE A 1 237 ? 5.714 2.811 -16.346 1.00 97.62 237 ILE A O 1
ATOM 1844 N N . GLU A 1 238 ? 5.686 2.384 -18.555 1.00 97.38 238 GLU A N 1
ATOM 1845 C CA . GLU A 1 238 ? 6.737 3.329 -18.956 1.00 97.38 238 GLU A CA 1
ATOM 1846 C C . GLU A 1 238 ? 6.536 4.732 -18.358 1.00 97.38 238 GLU A C 1
ATOM 1848 O O . GLU A 1 238 ? 7.452 5.227 -17.702 1.00 97.38 238 GLU A O 1
ATOM 1853 N N . PRO A 1 239 ? 5.346 5.368 -18.442 1.00 98.19 239 PRO A N 1
ATOM 1854 C CA . PRO A 1 239 ? 5.172 6.710 -17.886 1.00 98.19 239 PRO A CA 1
ATOM 1855 C C . PRO A 1 239 ? 5.332 6.751 -16.360 1.00 98.19 239 PRO A C 1
ATOM 1857 O O . PRO A 1 239 ? 5.693 7.780 -15.796 1.00 98.19 239 PRO A O 1
ATOM 1860 N N . VAL A 1 240 ? 5.051 5.634 -15.679 1.00 97.81 240 VAL A N 1
ATOM 1861 C CA . VAL A 1 240 ? 5.181 5.511 -14.221 1.00 97.81 240 VAL A CA 1
ATOM 1862 C C . VAL A 1 240 ? 6.651 5.357 -13.824 1.00 97.81 240 VAL A C 1
ATOM 1864 O O . VAL A 1 240 ? 7.077 5.961 -12.840 1.00 97.81 240 VAL A O 1
ATOM 1867 N N . ILE A 1 241 ? 7.426 4.586 -14.596 1.00 96.88 241 ILE A N 1
ATOM 1868 C CA . ILE A 1 241 ? 8.881 4.459 -14.425 1.00 96.88 241 ILE A CA 1
ATOM 1869 C C . ILE A 1 241 ? 9.547 5.823 -14.655 1.00 96.88 241 ILE A C 1
ATOM 1871 O O . ILE A 1 241 ? 10.267 6.300 -13.780 1.00 96.88 241 ILE A O 1
ATOM 1875 N N . ALA A 1 242 ? 9.216 6.503 -15.757 1.00 96.94 242 ALA A N 1
ATOM 1876 C CA . ALA A 1 242 ? 9.766 7.816 -16.091 1.00 96.94 242 ALA A CA 1
ATOM 1877 C C . ALA A 1 242 ? 9.445 8.894 -15.035 1.00 96.94 242 ALA A C 1
ATOM 1879 O O . ALA A 1 242 ? 10.308 9.703 -14.679 1.00 96.94 242 ALA A O 1
ATOM 1880 N N . GLU A 1 243 ? 8.224 8.901 -14.481 1.00 97.75 243 GLU A N 1
ATOM 1881 C CA . GLU A 1 243 ? 7.878 9.804 -13.375 1.00 97.75 243 GLU A CA 1
ATOM 1882 C C . GLU A 1 243 ? 8.736 9.520 -12.134 1.00 97.75 243 GLU A C 1
ATOM 1884 O O . GLU A 1 243 ? 9.267 10.448 -11.516 1.00 97.75 243 GLU A O 1
ATOM 1889 N N . ASN A 1 244 ? 8.883 8.245 -11.763 1.00 97.31 244 ASN A N 1
ATOM 1890 C CA . ASN A 1 244 ? 9.692 7.855 -10.614 1.00 97.31 244 ASN A CA 1
ATOM 1891 C C . ASN A 1 244 ? 11.151 8.284 -10.775 1.00 97.31 244 ASN A C 1
ATOM 1893 O O . ASN A 1 244 ? 11.727 8.835 -9.834 1.00 97.31 244 ASN A O 1
ATOM 1897 N N . GLN A 1 245 ? 11.715 8.069 -11.963 1.00 95.12 245 GLN A N 1
ATOM 1898 C CA . GLN A 1 245 ? 13.067 8.489 -12.304 1.00 95.12 245 GLN A CA 1
ATOM 1899 C C . GLN A 1 245 ? 13.223 10.007 -12.170 1.00 95.12 245 GLN A C 1
ATOM 1901 O O . GLN A 1 245 ? 14.099 10.466 -11.442 1.00 95.12 245 GLN A O 1
ATOM 1906 N N . THR A 1 246 ? 12.308 10.787 -12.756 1.00 97.50 246 THR A N 1
ATOM 1907 C CA . THR A 1 246 ? 12.329 12.259 -12.674 1.00 97.50 246 THR A CA 1
ATOM 1908 C C . THR A 1 246 ? 12.326 12.746 -11.221 1.00 97.50 246 THR A C 1
ATOM 1910 O O . THR A 1 246 ? 13.084 13.642 -10.844 1.00 97.50 246 THR A O 1
ATOM 1913 N N . ILE A 1 247 ? 11.484 12.148 -10.370 1.00 96.38 247 ILE A N 1
ATOM 1914 C CA . ILE A 1 247 ? 11.413 12.486 -8.943 1.00 96.38 247 ILE A CA 1
ATOM 1915 C C . ILE A 1 247 ? 12.718 12.129 -8.228 1.00 96.38 247 ILE A C 1
ATOM 1917 O O . ILE A 1 247 ? 13.194 12.914 -7.406 1.00 96.38 247 ILE A O 1
ATOM 1921 N N . PHE A 1 248 ? 13.276 10.951 -8.507 1.00 94.19 248 PHE A N 1
ATOM 1922 C CA . PHE A 1 248 ? 14.517 10.498 -7.891 1.00 94.19 248 PHE A CA 1
ATOM 1923 C C . PHE A 1 248 ? 15.702 11.381 -8.291 1.00 94.19 248 PHE A C 1
ATOM 1925 O O . PHE A 1 248 ? 16.448 11.814 -7.423 1.00 94.19 248 PHE A O 1
ATOM 1932 N N . GLU A 1 249 ? 15.845 11.726 -9.565 1.00 93.56 249 GLU A N 1
ATOM 1933 C CA . GLU A 1 249 ? 16.925 12.598 -10.036 1.00 93.56 249 GLU A CA 1
ATOM 1934 C C . GLU A 1 249 ? 16.801 14.016 -9.458 1.00 93.56 249 GLU A C 1
ATOM 1936 O O . GLU A 1 249 ? 17.787 14.619 -9.036 1.00 93.56 249 GLU A O 1
ATOM 1941 N N . THR A 1 250 ? 15.574 14.536 -9.354 1.00 94.69 250 THR A N 1
ATOM 1942 C CA . THR A 1 250 ? 15.336 15.900 -8.859 1.00 94.69 250 THR A CA 1
ATOM 1943 C C . THR A 1 250 ? 15.505 16.006 -7.340 1.00 94.69 250 THR A C 1
ATOM 1945 O O . THR A 1 250 ? 16.177 16.915 -6.842 1.00 94.69 250 THR A O 1
ATOM 1948 N N . TYR A 1 251 ? 14.905 15.082 -6.584 1.00 93.75 251 TYR A N 1
ATOM 1949 C CA . TYR A 1 251 ? 14.752 15.181 -5.124 1.00 93.75 251 TYR A CA 1
ATOM 1950 C C . TYR A 1 251 ? 15.448 14.068 -4.342 1.00 93.75 251 TYR A C 1
ATOM 1952 O O . TYR A 1 251 ? 15.472 14.125 -3.115 1.00 93.75 251 TYR A O 1
ATOM 1960 N N . GLY A 1 252 ? 15.975 13.045 -5.010 1.00 90.56 252 GLY A N 1
ATOM 1961 C CA . GLY A 1 252 ? 16.634 11.914 -4.367 1.00 90.56 252 GLY A CA 1
ATOM 1962 C C . GLY A 1 252 ? 17.875 12.321 -3.568 1.00 90.56 252 GLY A C 1
ATOM 1963 O O . GLY A 1 252 ? 18.406 13.420 -3.741 1.00 90.56 252 GLY A O 1
ATOM 1964 N N . PRO A 1 253 ? 18.358 11.465 -2.660 1.00 87.00 253 PRO A N 1
ATOM 1965 C CA . PRO A 1 253 ? 19.564 11.756 -1.892 1.00 87.00 253 PRO A CA 1
ATOM 1966 C C . PRO A 1 253 ? 20.756 12.042 -2.816 1.00 87.00 253 PRO A C 1
ATOM 1968 O O . PRO A 1 253 ? 21.012 11.266 -3.734 1.00 87.00 253 PRO A O 1
ATOM 1971 N N . LEU A 1 254 ? 21.464 13.144 -2.565 1.00 86.56 254 LEU A N 1
ATOM 1972 C CA . LEU A 1 254 ? 22.736 13.461 -3.215 1.00 86.56 254 LEU A CA 1
ATOM 1973 C C . LEU A 1 254 ? 23.873 13.189 -2.238 1.00 86.56 254 LEU A C 1
ATOM 1975 O O . LEU A 1 254 ? 23.694 13.304 -1.022 1.00 86.56 254 LEU A O 1
ATOM 1979 N N . ASP A 1 255 ? 25.037 12.848 -2.779 1.00 80.56 255 ASP A N 1
ATOM 1980 C CA . ASP A 1 255 ? 26.249 12.762 -1.978 1.00 80.56 255 ASP A CA 1
ATOM 1981 C C . ASP A 1 255 ? 26.563 14.142 -1.379 1.00 80.56 255 ASP A C 1
ATOM 1983 O O . ASP A 1 255 ? 26.411 15.172 -2.035 1.00 80.56 255 ASP A O 1
ATOM 1987 N N . ASP A 1 256 ? 26.954 14.147 -0.106 1.00 79.94 256 ASP A N 1
ATOM 1988 C CA . ASP A 1 256 ? 27.361 15.331 0.662 1.00 79.94 256 ASP A CA 1
ATOM 1989 C C . ASP A 1 256 ? 26.303 16.445 0.849 1.00 79.94 256 ASP A C 1
ATOM 1991 O O . ASP A 1 256 ? 26.609 17.488 1.432 1.00 79.94 256 ASP A O 1
ATOM 1995 N N . ASP A 1 257 ? 25.041 16.219 0.460 1.00 81.56 257 ASP A N 1
ATOM 1996 C CA . ASP A 1 257 ? 23.917 17.111 0.771 1.00 81.56 257 ASP A CA 1
ATOM 1997 C C . ASP A 1 257 ? 23.107 16.589 1.970 1.00 81.56 257 ASP A C 1
ATOM 1999 O O . ASP A 1 257 ? 22.281 15.678 1.866 1.00 81.56 257 ASP A O 1
ATOM 2003 N N . PHE A 1 258 ? 23.340 17.203 3.132 1.00 84.12 258 PHE A N 1
ATOM 2004 C CA . PHE A 1 258 ? 22.632 16.915 4.383 1.00 84.12 258 PHE A CA 1
ATOM 2005 C C . PHE A 1 258 ? 21.525 17.939 4.691 1.00 84.12 258 PHE A C 1
ATOM 2007 O O . PHE A 1 258 ? 21.177 18.134 5.855 1.00 84.12 258 PHE A O 1
ATOM 2014 N N . SER A 1 259 ? 20.989 18.619 3.672 1.00 89.06 259 SER A N 1
ATOM 2015 C CA . SER A 1 259 ? 19.920 19.606 3.830 1.00 89.06 259 SER A CA 1
ATOM 2016 C C . SER A 1 259 ? 18.621 18.984 4.355 1.00 89.06 259 SER A C 1
ATOM 2018 O O . SER A 1 259 ? 18.039 18.081 3.739 1.00 89.06 259 SER A O 1
ATOM 2020 N N . ASP A 1 260 ? 18.116 19.528 5.467 1.00 88.44 260 ASP A N 1
ATOM 2021 C CA . ASP A 1 260 ? 16.822 19.147 6.043 1.00 88.44 260 ASP A CA 1
ATOM 2022 C C . ASP A 1 260 ? 15.661 19.413 5.070 1.00 88.44 260 ASP A C 1
ATOM 2024 O O . ASP A 1 260 ? 14.729 18.606 4.981 1.00 88.44 260 ASP A O 1
ATOM 2028 N N . ASP A 1 261 ? 15.737 20.495 4.287 1.00 89.62 261 ASP A N 1
ATOM 2029 C CA . ASP A 1 261 ? 14.717 20.852 3.296 1.00 89.62 261 ASP A CA 1
ATOM 2030 C C . ASP A 1 261 ? 14.660 19.822 2.165 1.00 89.62 261 ASP A C 1
ATOM 2032 O O . ASP A 1 261 ? 13.577 19.342 1.811 1.00 89.62 261 ASP A O 1
ATOM 2036 N N . ARG A 1 262 ? 15.822 19.406 1.640 1.00 89.81 262 ARG A N 1
ATOM 2037 C CA . ARG A 1 262 ? 15.888 18.356 0.613 1.00 89.81 262 ARG A CA 1
ATOM 2038 C C . ARG A 1 262 ? 15.380 17.030 1.169 1.00 89.81 262 ARG A C 1
ATOM 2040 O O . ARG A 1 262 ? 14.564 16.369 0.526 1.00 89.81 262 ARG A O 1
ATOM 2047 N N . ALA A 1 263 ? 15.781 16.662 2.387 1.00 89.88 263 ALA A N 1
ATOM 2048 C CA . ALA A 1 263 ? 15.294 15.454 3.048 1.00 89.88 263 ALA A CA 1
ATOM 2049 C C . ALA A 1 263 ? 13.766 15.477 3.256 1.00 89.88 263 ALA A C 1
ATOM 2051 O O . ALA A 1 263 ? 13.096 14.448 3.106 1.00 89.88 263 ALA A O 1
ATOM 2052 N N . HIS A 1 264 ? 13.193 16.642 3.574 1.00 91.88 264 HIS A N 1
ATOM 2053 C CA . HIS A 1 264 ? 11.749 16.827 3.695 1.00 91.88 264 HIS A CA 1
ATOM 2054 C C . HIS A 1 264 ? 11.029 16.698 2.344 1.00 91.88 264 HIS A C 1
ATOM 2056 O O . HIS A 1 264 ? 10.021 15.985 2.253 1.00 91.88 264 HIS A O 1
ATOM 2062 N N . GLN A 1 265 ? 11.549 17.333 1.290 1.00 93.56 265 GLN A N 1
ATOM 2063 C CA . GLN A 1 265 ? 11.020 17.220 -0.072 1.00 93.56 265 GLN A CA 1
ATOM 2064 C C . GLN A 1 265 ? 11.062 15.768 -0.557 1.00 93.56 265 GLN A C 1
ATOM 2066 O O . GLN A 1 265 ? 10.031 15.227 -0.963 1.00 93.56 265 GLN A O 1
ATOM 2071 N N . TRP A 1 266 ? 12.212 15.103 -0.414 1.00 94.56 266 TRP A N 1
ATOM 2072 C CA . TRP A 1 266 ? 12.380 13.687 -0.731 1.00 94.56 266 TRP A CA 1
ATOM 2073 C C . TRP A 1 266 ? 11.337 12.824 -0.024 1.00 94.56 266 TRP A C 1
ATOM 2075 O O . TRP A 1 266 ? 10.610 12.074 -0.672 1.00 94.56 266 TRP A O 1
ATOM 2085 N N . ARG A 1 267 ? 11.201 12.967 1.303 1.00 93.31 267 ARG A N 1
ATOM 2086 C CA . ARG A 1 267 ? 10.222 12.203 2.091 1.00 93.31 267 ARG A CA 1
ATOM 2087 C C . ARG A 1 267 ? 8.797 12.433 1.588 1.00 93.31 267 ARG A C 1
ATOM 2089 O O . ARG A 1 267 ? 8.025 11.481 1.481 1.00 93.31 267 ARG A O 1
ATOM 2096 N N . THR A 1 268 ? 8.458 13.675 1.255 1.00 94.00 268 THR A N 1
ATOM 2097 C CA . THR A 1 268 ? 7.135 14.041 0.742 1.00 94.00 268 THR A CA 1
ATOM 2098 C C . THR A 1 268 ? 6.847 13.364 -0.596 1.00 94.00 268 THR A C 1
ATOM 2100 O O . THR A 1 268 ? 5.806 12.719 -0.742 1.00 94.00 268 THR A O 1
ATOM 2103 N N . HIS A 1 269 ? 7.764 13.453 -1.562 1.00 96.31 269 HIS A N 1
ATOM 2104 C CA . HIS A 1 269 ? 7.593 12.822 -2.871 1.00 96.31 269 HIS A CA 1
ATOM 2105 C C . HIS A 1 269 ? 7.635 11.291 -2.794 1.00 96.31 269 HIS A C 1
ATOM 2107 O O . HIS A 1 269 ? 6.820 10.628 -3.440 1.00 96.31 269 HIS A O 1
ATOM 2113 N N . ALA A 1 270 ? 8.501 10.726 -1.949 1.00 95.50 270 ALA A N 1
ATOM 2114 C CA . ALA A 1 270 ? 8.594 9.288 -1.737 1.00 95.50 270 ALA A CA 1
ATOM 2115 C C . ALA A 1 270 ? 7.257 8.698 -1.267 1.00 95.50 270 ALA A C 1
ATOM 2117 O O . ALA A 1 270 ? 6.744 7.762 -1.878 1.00 95.50 270 ALA A O 1
ATOM 2118 N N . VAL A 1 271 ? 6.642 9.286 -0.235 1.00 92.81 271 VAL A N 1
ATOM 2119 C CA . VAL A 1 271 ? 5.359 8.805 0.304 1.00 92.81 271 VAL A CA 1
ATOM 2120 C C . VAL A 1 271 ? 4.199 9.058 -0.663 1.00 92.81 271 VAL A C 1
ATOM 2122 O O . VAL A 1 271 ? 3.323 8.208 -0.810 1.00 92.81 271 VAL A O 1
ATOM 2125 N N . ARG A 1 272 ? 4.159 10.225 -1.321 1.00 93.69 272 ARG A N 1
ATOM 2126 C CA . ARG A 1 272 ? 2.989 10.648 -2.114 1.00 93.69 272 ARG A CA 1
ATOM 2127 C C . ARG A 1 272 ? 2.980 10.132 -3.549 1.00 93.69 272 ARG A C 1
ATOM 2129 O O . ARG A 1 272 ? 1.898 10.051 -4.131 1.00 93.69 272 ARG A O 1
ATOM 2136 N N . ARG A 1 273 ? 4.148 9.847 -4.131 1.00 96.12 273 ARG A N 1
ATOM 2137 C CA . ARG A 1 273 ? 4.297 9.456 -5.543 1.00 96.12 273 ARG A CA 1
ATOM 2138 C C . ARG A 1 273 ? 5.003 8.114 -5.688 1.00 96.12 273 ARG A C 1
ATOM 2140 O O . ARG A 1 273 ? 4.385 7.183 -6.192 1.00 96.12 273 ARG A O 1
ATOM 2147 N N . LEU A 1 274 ? 6.232 7.980 -5.180 1.00 96.81 274 LEU A N 1
ATOM 2148 C CA . LEU A 1 274 ? 7.058 6.792 -5.439 1.00 96.81 274 LEU A CA 1
ATOM 2149 C C . LEU A 1 274 ? 6.470 5.513 -4.838 1.00 96.81 274 LEU A C 1
ATOM 2151 O O . LEU A 1 274 ? 6.381 4.508 -5.532 1.00 96.81 274 LEU A O 1
ATOM 2155 N N . VAL A 1 275 ? 6.020 5.538 -3.578 1.00 95.00 275 VAL A N 1
ATOM 2156 C CA . VAL A 1 275 ? 5.406 4.361 -2.937 1.00 95.00 275 VAL A CA 1
ATOM 2157 C C . VAL A 1 275 ? 4.153 3.895 -3.704 1.00 95.00 275 VAL A C 1
ATOM 2159 O O . VAL A 1 275 ? 4.105 2.723 -4.087 1.00 95.00 275 VAL A O 1
ATOM 2162 N N . PRO A 1 276 ? 3.161 4.762 -4.008 1.00 94.00 276 PRO A N 1
ATOM 2163 C CA . PRO A 1 276 ? 2.024 4.378 -4.848 1.00 94.00 276 PRO A CA 1
ATOM 2164 C C . PRO A 1 276 ? 2.405 3.898 -6.256 1.00 94.00 276 PRO A C 1
ATOM 2166 O O . PRO A 1 276 ? 1.823 2.928 -6.745 1.00 94.00 276 PRO A O 1
ATOM 2169 N N . ASN A 1 277 ? 3.369 4.555 -6.905 1.00 97.06 277 ASN A N 1
ATOM 2170 C CA . ASN A 1 277 ? 3.826 4.197 -8.246 1.00 97.06 277 ASN A CA 1
ATOM 2171 C C . ASN A 1 277 ? 4.515 2.826 -8.253 1.00 97.06 277 ASN A C 1
ATOM 2173 O O . ASN A 1 277 ? 4.171 1.980 -9.075 1.00 97.06 277 ASN A O 1
ATOM 2177 N N . ASN A 1 278 ? 5.400 2.553 -7.291 1.00 97.25 278 ASN A N 1
ATOM 2178 C CA . ASN A 1 278 ? 6.046 1.250 -7.140 1.00 97.25 278 ASN A CA 1
ATOM 2179 C C . ASN A 1 278 ? 5.011 0.143 -6.904 1.00 97.25 278 ASN A C 1
ATOM 2181 O O . ASN A 1 278 ? 5.063 -0.889 -7.566 1.00 97.25 278 ASN A O 1
ATOM 2185 N N . ALA A 1 279 ? 4.017 0.374 -6.039 1.00 94.50 279 ALA A N 1
ATOM 2186 C CA . ALA A 1 279 ? 2.935 -0.586 -5.821 1.00 94.50 279 ALA A CA 1
ATOM 2187 C C . ALA A 1 279 ? 2.117 -0.845 -7.104 1.00 94.50 279 ALA A C 1
ATOM 2189 O O . ALA A 1 279 ? 1.746 -1.985 -7.392 1.00 94.50 279 ALA A O 1
ATOM 2190 N N . LYS A 1 280 ? 1.861 0.195 -7.913 1.00 95.50 280 LYS A N 1
ATOM 2191 C CA . LYS A 1 280 ? 1.209 0.062 -9.228 1.00 95.50 280 LYS A CA 1
ATOM 2192 C C . LYS A 1 280 ? 2.041 -0.790 -10.189 1.00 95.50 280 LYS A C 1
ATOM 2194 O O . LYS A 1 280 ? 1.479 -1.669 -10.840 1.00 95.50 280 LYS A O 1
ATOM 2199 N N . LEU A 1 281 ? 3.350 -0.554 -10.255 1.00 97.44 281 LEU A N 1
ATOM 2200 C CA . LEU A 1 281 ? 4.284 -1.317 -11.084 1.00 97.44 281 LEU A CA 1
ATOM 2201 C C . LEU A 1 281 ? 4.330 -2.796 -10.664 1.00 97.44 281 LEU A C 1
ATOM 2203 O O . LEU A 1 281 ? 4.122 -3.666 -11.507 1.00 97.44 281 LEU A O 1
ATOM 2207 N N . VAL A 1 282 ? 4.486 -3.088 -9.366 1.00 96.94 282 VAL A N 1
ATOM 2208 C CA . VAL A 1 282 ? 4.467 -4.465 -8.829 1.00 96.94 282 VAL A CA 1
ATOM 2209 C C . VAL A 1 282 ? 3.177 -5.190 -9.218 1.00 96.94 282 VAL A C 1
ATOM 2211 O O . VAL A 1 282 ? 3.227 -6.312 -9.721 1.00 96.94 282 VAL A O 1
ATOM 2214 N N . ARG A 1 283 ? 2.008 -4.551 -9.060 1.00 95.81 283 ARG A N 1
ATOM 2215 C CA . ARG A 1 283 ? 0.727 -5.162 -9.456 1.00 95.81 283 ARG A CA 1
ATOM 2216 C C . ARG A 1 283 ? 0.630 -5.411 -10.956 1.00 95.81 283 ARG A C 1
ATOM 2218 O O . ARG A 1 283 ? 0.186 -6.489 -11.347 1.00 95.81 283 ARG A O 1
ATOM 2225 N N . ALA A 1 284 ? 1.035 -4.447 -11.784 1.00 97.00 284 ALA A N 1
ATOM 2226 C CA . ALA A 1 284 ? 0.997 -4.584 -13.238 1.00 97.00 284 ALA A CA 1
ATOM 2227 C C . ALA A 1 284 ? 1.852 -5.770 -13.706 1.00 97.00 284 ALA A C 1
ATOM 2229 O O . ALA A 1 284 ? 1.370 -6.598 -14.481 1.00 97.00 284 ALA A O 1
ATOM 2230 N N . LEU A 1 285 ? 3.070 -5.899 -13.169 1.00 97.62 285 LEU A N 1
ATOM 2231 C CA . LEU A 1 285 ? 3.979 -7.010 -13.457 1.00 97.62 285 LEU A CA 1
ATOM 2232 C C . LEU A 1 285 ? 3.453 -8.347 -12.917 1.00 97.62 285 LEU A C 1
ATOM 2234 O O . LEU A 1 285 ? 3.577 -9.370 -13.586 1.00 97.62 285 LEU A O 1
ATOM 2238 N N . ALA A 1 286 ? 2.817 -8.356 -11.743 1.00 96.00 286 ALA A N 1
ATOM 2239 C CA . ALA A 1 286 ? 2.240 -9.567 -11.163 1.00 96.00 286 ALA A CA 1
ATOM 2240 C C . ALA A 1 286 ? 1.037 -10.095 -11.967 1.00 96.00 286 ALA A C 1
ATOM 2242 O O . ALA A 1 286 ? 0.970 -11.291 -12.251 1.00 96.00 286 ALA A O 1
ATOM 2243 N N . VAL A 1 287 ? 0.100 -9.223 -12.364 1.00 96.62 287 VAL A N 1
ATOM 2244 C CA . VAL A 1 287 ? -1.073 -9.597 -13.184 1.00 96.62 287 VAL A CA 1
ATOM 2245 C C . VAL A 1 287 ? -0.652 -10.069 -14.573 1.00 96.62 287 VAL A C 1
ATOM 2247 O O . VAL A 1 287 ? -1.246 -10.997 -15.121 1.00 96.62 287 VAL A O 1
ATOM 2250 N N . ASN A 1 288 ? 0.396 -9.457 -15.125 1.00 97.56 288 ASN A N 1
ATOM 2251 C CA . ASN A 1 288 ? 0.895 -9.733 -16.467 1.00 97.56 288 ASN A CA 1
ATOM 2252 C C . ASN A 1 288 ? 2.158 -10.597 -16.469 1.00 97.56 288 ASN A C 1
ATOM 2254 O O . ASN A 1 288 ? 2.920 -10.588 -17.433 1.00 97.56 288 ASN A O 1
ATOM 2258 N N . ARG A 1 289 ? 2.365 -11.396 -15.413 1.00 97.31 289 ARG A N 1
ATOM 2259 C CA . ARG A 1 289 ? 3.549 -12.254 -15.259 1.00 97.31 289 ARG A CA 1
ATOM 2260 C C . ARG A 1 289 ? 3.721 -13.241 -16.415 1.00 97.31 289 ARG A C 1
ATOM 2262 O O . ARG A 1 289 ? 4.834 -13.706 -16.641 1.00 97.31 289 ARG A O 1
ATOM 2269 N N . HIS A 1 290 ? 2.647 -13.569 -17.142 1.00 96.94 290 HIS A N 1
ATOM 2270 C CA . HIS A 1 290 ? 2.686 -14.424 -18.336 1.00 96.94 290 HIS A CA 1
ATOM 2271 C C . HIS A 1 290 ? 3.435 -13.795 -19.517 1.00 96.94 290 HIS A C 1
ATOM 2273 O O . HIS A 1 290 ? 3.910 -14.546 -20.359 1.00 96.94 290 HIS A O 1
ATOM 2279 N N . LEU A 1 291 ? 3.571 -12.466 -19.558 1.00 97.88 291 LEU A N 1
ATOM 2280 C CA . LEU A 1 291 ? 4.295 -11.740 -20.608 1.00 97.88 291 LEU A CA 1
ATOM 2281 C C . LEU A 1 291 ? 5.798 -11.604 -20.333 1.00 97.88 291 LEU A C 1
ATOM 2283 O O . LEU A 1 291 ? 6.534 -11.216 -21.235 1.00 97.88 291 LEU A O 1
ATOM 2287 N N . LEU A 1 292 ? 6.247 -11.896 -19.108 1.00 98.06 292 LEU A N 1
ATOM 2288 C CA . LEU A 1 292 ? 7.636 -11.711 -18.684 1.00 98.06 292 LEU A CA 1
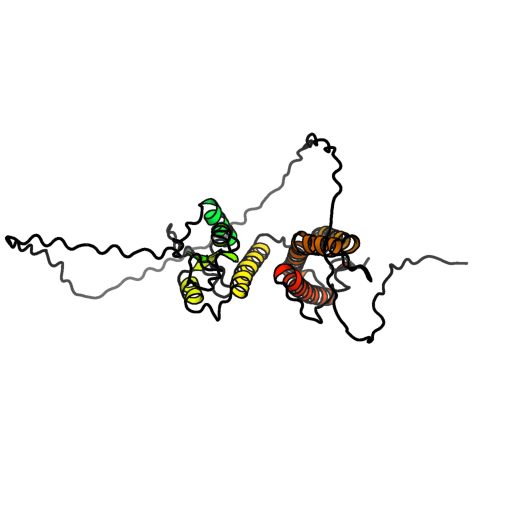ATOM 2289 C C . LEU A 1 292 ? 8.520 -12.907 -19.062 1.00 98.06 292 LEU A C 1
ATOM 2291 O O . LEU A 1 292 ? 8.110 -14.064 -18.904 1.00 98.06 292 LEU A O 1
ATOM 2295 N N . THR A 1 293 ? 9.760 -12.641 -19.466 1.00 97.56 293 THR A N 1
ATOM 2296 C CA . THR A 1 293 ? 10.819 -13.654 -19.595 1.00 97.56 293 THR A CA 1
ATOM 2297 C C . THR A 1 293 ? 11.239 -14.189 -18.213 1.00 97.56 293 THR A C 1
ATOM 2299 O O . THR A 1 293 ? 10.869 -13.620 -17.178 1.00 97.56 293 THR A O 1
ATOM 2302 N N . PRO A 1 294 ? 11.962 -15.321 -18.120 1.00 97.12 294 PRO A N 1
ATOM 2303 C CA . PRO A 1 294 ? 12.500 -15.805 -16.844 1.00 97.12 294 PRO A CA 1
ATOM 2304 C C . PRO A 1 294 ? 13.364 -14.767 -16.104 1.00 97.12 294 PRO A C 1
ATOM 2306 O O . PRO A 1 294 ? 13.222 -14.596 -14.891 1.00 97.12 294 PRO A O 1
ATOM 2309 N N . GLU A 1 295 ? 14.203 -14.034 -16.830 1.00 96.56 295 GLU A N 1
ATOM 2310 C CA . GLU A 1 295 ? 15.085 -12.994 -16.299 1.00 96.56 295 GLU A CA 1
ATOM 2311 C C . GLU A 1 295 ? 14.265 -11.818 -15.759 1.00 96.56 295 GLU A C 1
ATOM 2313 O O . GLU A 1 295 ? 14.468 -11.381 -14.623 1.00 96.56 295 GLU A O 1
ATOM 2318 N N . GLU A 1 296 ? 13.268 -11.366 -16.523 1.00 97.88 296 GLU A N 1
ATOM 2319 C CA . GLU A 1 296 ? 12.350 -10.300 -16.120 1.00 97.88 296 GLU A CA 1
ATOM 2320 C C . GLU A 1 296 ? 11.486 -10.692 -14.920 1.00 97.88 296 GLU A C 1
ATOM 2322 O O . GLU A 1 296 ? 11.205 -9.850 -14.070 1.00 97.88 296 GLU A O 1
ATOM 2327 N N . ARG A 1 297 ? 11.088 -11.966 -14.798 1.00 98.19 297 ARG A N 1
ATOM 2328 C CA . ARG A 1 297 ? 10.390 -12.463 -13.601 1.00 98.19 297 ARG A CA 1
ATOM 2329 C C . ARG A 1 297 ? 11.260 -12.323 -12.357 1.00 98.19 297 ARG A C 1
ATOM 2331 O O . ARG A 1 297 ? 10.771 -11.845 -11.338 1.00 98.19 297 ARG A O 1
ATOM 2338 N N . SER A 1 298 ? 12.544 -12.667 -12.453 1.00 97.12 298 SER A N 1
ATOM 2339 C CA . SER A 1 298 ? 13.509 -12.451 -11.367 1.00 97.12 298 SER A CA 1
ATOM 2340 C C . SER A 1 298 ? 13.679 -10.957 -11.050 1.00 97.12 298 SER A C 1
ATOM 2342 O O . SER A 1 298 ? 13.702 -10.573 -9.880 1.00 97.12 298 SER A O 1
ATOM 2344 N N . THR A 1 299 ? 13.741 -10.094 -12.067 1.00 98.00 299 THR A N 1
ATOM 2345 C CA . THR A 1 299 ? 13.775 -8.632 -11.887 1.00 98.00 299 THR A CA 1
ATOM 2346 C C . THR A 1 299 ? 12.519 -8.115 -11.182 1.00 98.00 299 THR A C 1
ATOM 2348 O O . THR A 1 299 ? 12.635 -7.359 -10.219 1.00 98.00 299 THR A O 1
ATOM 2351 N N . ALA A 1 300 ? 11.331 -8.564 -11.594 1.00 98.06 300 ALA A N 1
ATOM 2352 C CA . ALA A 1 300 ? 10.060 -8.196 -10.977 1.00 98.06 300 ALA A CA 1
ATOM 2353 C C . ALA A 1 300 ? 9.975 -8.653 -9.511 1.00 98.06 300 ALA A C 1
ATOM 2355 O O . ALA A 1 300 ? 9.507 -7.897 -8.661 1.00 98.06 300 ALA A O 1
ATOM 2356 N N . ASP A 1 301 ? 10.477 -9.849 -9.192 1.00 97.25 301 ASP A N 1
ATOM 2357 C CA . ASP A 1 301 ? 10.494 -10.370 -7.821 1.00 97.25 301 ASP A CA 1
ATOM 2358 C C . ASP A 1 301 ? 11.447 -9.548 -6.927 1.00 97.25 301 ASP A C 1
ATOM 2360 O O . ASP A 1 301 ? 11.082 -9.161 -5.814 1.00 97.25 301 ASP A O 1
ATOM 2364 N N . LYS A 1 302 ? 12.632 -9.175 -7.438 1.00 97.31 302 LYS A N 1
ATOM 2365 C CA . LYS A 1 302 ? 13.548 -8.240 -6.753 1.00 97.31 302 LYS A CA 1
ATOM 2366 C C . LYS A 1 302 ? 12.923 -6.858 -6.571 1.00 97.31 302 LYS A C 1
ATOM 2368 O O . LYS A 1 302 ? 13.109 -6.234 -5.530 1.00 97.31 302 LYS A O 1
ATOM 2373 N N . PHE A 1 303 ? 12.179 -6.377 -7.565 1.00 98.06 303 PHE A N 1
ATOM 2374 C CA . PHE A 1 303 ? 11.508 -5.085 -7.484 1.00 98.06 303 PHE A CA 1
ATOM 2375 C C . PHE A 1 303 ? 10.370 -5.095 -6.460 1.00 98.06 303 PHE A C 1
ATOM 2377 O O . PHE A 1 303 ? 10.191 -4.111 -5.748 1.00 98.06 303 PHE A O 1
ATOM 2384 N N . SER A 1 304 ? 9.648 -6.211 -6.325 1.00 96.31 304 SER A N 1
ATOM 2385 C CA . SER A 1 304 ? 8.657 -6.389 -5.260 1.00 96.31 304 SER A CA 1
ATOM 2386 C C . SER A 1 304 ? 9.298 -6.263 -3.877 1.00 96.31 304 SER A C 1
ATOM 2388 O O . SER A 1 304 ? 8.796 -5.508 -3.048 1.00 96.31 304 SER A O 1
ATOM 2390 N N . LEU A 1 305 ? 10.443 -6.922 -3.649 1.00 95.00 305 LEU A N 1
ATOM 2391 C CA . LEU A 1 305 ? 11.191 -6.791 -2.393 1.00 95.00 305 LEU A CA 1
ATOM 2392 C C . LEU A 1 305 ? 11.631 -5.339 -2.147 1.00 95.00 305 LEU A C 1
ATOM 2394 O O . LEU A 1 305 ? 11.413 -4.796 -1.065 1.00 95.00 305 LEU A O 1
ATOM 2398 N N . HIS A 1 306 ? 12.181 -4.687 -3.175 1.00 95.38 306 HIS A N 1
ATOM 2399 C CA . HIS A 1 306 ? 12.561 -3.277 -3.112 1.00 95.38 306 HIS A CA 1
ATOM 2400 C C . HIS A 1 306 ? 11.381 -2.372 -2.753 1.00 95.38 306 HIS A C 1
ATOM 2402 O O . HIS A 1 306 ? 11.518 -1.496 -1.901 1.00 95.38 306 HIS A O 1
ATOM 2408 N N . GLN A 1 307 ? 10.217 -2.577 -3.371 1.00 95.06 307 GLN A N 1
ATOM 2409 C CA . GLN A 1 307 ? 9.019 -1.796 -3.088 1.00 95.06 307 GLN A CA 1
ATOM 2410 C C . GLN A 1 307 ? 8.571 -1.954 -1.635 1.00 95.06 307 GLN A C 1
ATOM 2412 O O . GLN A 1 307 ? 8.182 -0.955 -1.023 1.00 95.06 307 GLN A O 1
ATOM 2417 N N . ASP A 1 308 ? 8.600 -3.168 -1.085 1.00 91.44 308 ASP A N 1
ATOM 2418 C CA . ASP A 1 308 ? 8.181 -3.427 0.295 1.00 91.44 308 ASP A CA 1
ATOM 2419 C C . ASP A 1 308 ? 9.115 -2.749 1.299 1.00 91.44 308 ASP A C 1
ATOM 2421 O O . ASP A 1 308 ? 8.659 -2.023 2.185 1.00 91.44 308 ASP A O 1
ATOM 2425 N N . GLU A 1 309 ? 10.426 -2.883 1.110 1.00 93.44 309 GLU A N 1
ATOM 2426 C CA . GLU A 1 309 ? 11.432 -2.248 1.965 1.00 93.44 309 GLU A CA 1
ATOM 2427 C C . GLU A 1 309 ? 11.428 -0.716 1.828 1.00 93.44 309 GLU A C 1
ATOM 2429 O O . GLU A 1 309 ? 11.546 0.012 2.820 1.00 93.44 309 GLU A O 1
ATOM 2434 N N . PHE A 1 310 ? 11.242 -0.198 0.609 1.00 94.25 310 PHE A N 1
ATOM 2435 C CA . PHE A 1 310 ? 11.122 1.236 0.350 1.00 94.25 310 PHE A CA 1
ATOM 2436 C C . PHE A 1 310 ? 9.874 1.821 1.026 1.00 94.25 310 PHE A C 1
ATOM 2438 O O . PHE A 1 310 ? 9.946 2.868 1.679 1.00 94.25 310 PHE A O 1
ATOM 2445 N N . ALA A 1 311 ? 8.733 1.134 0.921 1.00 91.62 311 ALA A N 1
ATOM 2446 C CA . ALA A 1 311 ? 7.500 1.534 1.586 1.00 91.62 311 ALA A CA 1
ATOM 2447 C C . ALA A 1 311 ? 7.632 1.460 3.112 1.00 91.62 311 ALA A C 1
ATOM 2449 O O . ALA A 1 311 ? 7.252 2.413 3.791 1.00 91.62 311 ALA A O 1
ATOM 2450 N N . ALA A 1 312 ? 8.221 0.393 3.662 1.00 87.62 312 ALA A N 1
ATOM 2451 C CA . ALA A 1 312 ? 8.459 0.263 5.099 1.00 87.62 312 ALA A CA 1
ATOM 2452 C C . ALA A 1 312 ? 9.301 1.430 5.640 1.00 87.62 312 ALA A C 1
ATOM 2454 O O . ALA A 1 312 ? 8.925 2.063 6.630 1.00 87.62 312 ALA A O 1
ATOM 2455 N N . ARG A 1 313 ? 10.369 1.816 4.935 1.00 90.12 313 ARG A N 1
ATOM 2456 C CA . ARG A 1 313 ? 11.189 2.972 5.317 1.00 90.12 313 ARG A CA 1
ATOM 2457 C C . ARG A 1 313 ? 10.401 4.274 5.343 1.00 90.12 313 ARG A C 1
ATOM 2459 O O . ARG A 1 313 ? 10.467 5.017 6.320 1.00 90.12 313 ARG A O 1
ATOM 2466 N N . HIS A 1 314 ? 9.671 4.571 4.273 1.00 89.69 314 HIS A N 1
ATOM 2467 C CA . HIS A 1 314 ? 9.053 5.886 4.104 1.00 89.69 314 HIS A CA 1
ATOM 2468 C C . HIS A 1 314 ? 7.690 6.030 4.787 1.00 89.69 314 HIS A C 1
ATOM 2470 O O . HIS A 1 314 ? 7.320 7.140 5.163 1.00 89.69 314 HIS A O 1
ATOM 2476 N N . VAL A 1 315 ? 6.959 4.931 4.973 1.00 86.25 315 VAL A N 1
ATOM 2477 C CA . VAL A 1 315 ? 5.618 4.923 5.578 1.00 86.25 315 VAL A CA 1
ATOM 2478 C C . VAL A 1 315 ? 5.662 4.502 7.045 1.00 86.25 315 VAL A C 1
ATOM 2480 O O . VAL A 1 315 ? 4.929 5.065 7.856 1.00 86.25 315 VAL A O 1
ATOM 2483 N N . LEU A 1 316 ? 6.502 3.523 7.397 1.00 80.62 316 LEU A N 1
ATOM 2484 C CA . LEU A 1 316 ? 6.573 2.967 8.755 1.00 80.62 316 LEU A CA 1
ATOM 2485 C C . LEU A 1 316 ? 7.780 3.474 9.553 1.00 80.62 316 LEU A C 1
ATOM 2487 O O . LEU A 1 316 ? 7.831 3.258 10.760 1.00 80.62 316 LEU A O 1
ATOM 2491 N N . GLY A 1 317 ? 8.728 4.163 8.909 1.00 81.81 317 GLY A N 1
ATOM 2492 C CA . GLY A 1 317 ? 9.958 4.611 9.560 1.00 81.81 317 GLY A CA 1
ATOM 2493 C C . GLY A 1 317 ? 10.924 3.467 9.869 1.00 81.81 317 GLY A C 1
ATOM 2494 O O . GLY A 1 317 ? 11.697 3.573 10.819 1.00 81.81 317 GLY A O 1
ATOM 2495 N N . ASP A 1 318 ? 10.872 2.374 9.103 1.00 84.38 318 ASP A N 1
ATOM 2496 C CA . ASP A 1 318 ? 11.801 1.254 9.253 1.00 84.38 318 ASP A CA 1
ATOM 2497 C C . ASP A 1 318 ? 13.129 1.539 8.529 1.00 84.38 318 ASP A C 1
ATOM 2499 O O . ASP A 1 318 ? 13.228 1.521 7.300 1.00 84.38 318 ASP A O 1
ATOM 2503 N N . TYR A 1 319 ? 14.174 1.832 9.304 1.00 84.31 319 TYR A N 1
ATOM 2504 C CA . TYR A 1 319 ? 15.509 2.149 8.792 1.00 84.31 319 TYR A CA 1
ATOM 2505 C C . TYR A 1 319 ? 16.468 0.953 8.847 1.00 84.31 319 TYR A C 1
ATOM 2507 O O . TYR A 1 319 ? 17.673 1.144 9.033 1.00 84.31 319 TYR A O 1
ATOM 2515 N N . ALA A 1 320 ? 15.959 -0.273 8.672 1.00 84.81 320 ALA A N 1
ATOM 2516 C CA . ALA A 1 320 ? 16.791 -1.460 8.511 1.00 84.81 320 ALA A CA 1
ATOM 2517 C C . ALA A 1 320 ? 17.938 -1.227 7.505 1.00 84.81 320 ALA A C 1
ATOM 2519 O O . ALA A 1 320 ? 17.790 -0.555 6.473 1.00 84.81 320 ALA A O 1
ATOM 2520 N N . THR A 1 321 ? 19.118 -1.759 7.834 1.00 81.88 321 THR A N 1
ATOM 2521 C CA . THR A 1 321 ? 20.301 -1.680 6.970 1.00 81.88 321 THR A CA 1
ATOM 2522 C C . THR A 1 321 ? 20.290 -2.818 5.952 1.00 81.88 321 THR A C 1
ATOM 2524 O O . THR A 1 321 ? 19.660 -3.848 6.168 1.00 81.88 321 THR A O 1
ATOM 2527 N N . GLY A 1 322 ? 20.979 -2.637 4.822 1.00 83.50 322 GLY A N 1
ATOM 2528 C CA . GLY A 1 322 ? 21.087 -3.689 3.803 1.00 83.50 322 GLY A CA 1
ATOM 2529 C C . GLY A 1 322 ? 19.834 -3.910 2.950 1.00 83.50 322 GLY A C 1
ATOM 2530 O O . GLY A 1 322 ? 19.759 -4.932 2.280 1.00 83.50 322 GLY A O 1
ATOM 2531 N N . THR A 1 323 ? 18.885 -2.967 2.937 1.00 87.31 323 THR A N 1
ATOM 2532 C CA . THR A 1 323 ? 17.712 -3.027 2.047 1.00 87.31 323 THR A CA 1
ATOM 2533 C C . THR A 1 323 ? 18.140 -3.081 0.582 1.00 87.31 323 THR A C 1
ATOM 2535 O O . THR A 1 323 ? 19.076 -2.377 0.177 1.00 87.31 323 THR A O 1
ATOM 2538 N N . SER A 1 324 ? 17.409 -3.846 -0.214 1.00 89.06 324 SER A N 1
ATOM 2539 C CA . SER A 1 324 ? 17.577 -3.976 -1.653 1.00 89.06 324 SER A CA 1
ATOM 2540 C C . SER A 1 324 ? 17.513 -2.628 -2.383 1.00 89.06 324 SER A C 1
ATOM 2542 O O . SER A 1 324 ? 16.867 -1.652 -1.975 1.00 89.06 324 SER A O 1
ATOM 2544 N N . ARG A 1 325 ? 18.264 -2.558 -3.481 1.00 89.00 325 ARG A N 1
ATOM 2545 C CA . ARG A 1 325 ? 18.280 -1.414 -4.394 1.00 89.00 325 ARG A CA 1
ATOM 2546 C C . ARG A 1 325 ? 17.255 -1.617 -5.502 1.00 89.00 325 ARG A C 1
ATOM 2548 O O . ARG A 1 325 ? 16.797 -2.735 -5.727 1.00 89.00 325 ARG A O 1
ATOM 2555 N N . PHE A 1 326 ? 16.926 -0.524 -6.185 1.00 92.38 326 PHE A N 1
ATOM 2556 C CA . PHE A 1 326 ? 16.141 -0.587 -7.410 1.00 92.38 326 PHE A CA 1
ATOM 2557 C C . PHE A 1 326 ? 16.856 -1.523 -8.409 1.00 92.38 326 PHE A C 1
ATOM 2559 O O . PHE A 1 326 ? 18.057 -1.339 -8.624 1.00 92.38 326 PHE A O 1
ATOM 2566 N N . PRO A 1 327 ? 16.196 -2.565 -8.945 1.00 94.88 327 PRO A N 1
ATOM 2567 C CA . PRO A 1 327 ? 16.869 -3.542 -9.796 1.00 94.88 327 PRO A CA 1
ATOM 2568 C C . PRO A 1 327 ? 17.234 -2.966 -11.166 1.00 94.88 327 PRO A C 1
ATOM 2570 O O . PRO A 1 327 ? 16.378 -2.413 -11.844 1.00 94.88 327 PRO A O 1
ATOM 2573 N N . GLU A 1 328 ? 18.471 -3.200 -11.605 1.00 90.38 328 GLU A N 1
ATOM 2574 C CA . GLU A 1 328 ? 19.023 -2.721 -12.886 1.00 90.38 328 GLU A CA 1
ATOM 2575 C C . GLU A 1 328 ? 18.158 -3.067 -14.110 1.00 90.38 328 GLU A C 1
ATOM 2577 O O . GLU A 1 328 ? 18.010 -2.259 -15.016 1.00 90.38 328 GLU A O 1
ATOM 2582 N N . GLY A 1 329 ? 17.532 -4.247 -14.126 1.00 93.56 329 GLY A N 1
ATOM 2583 C CA . GLY A 1 329 ? 16.697 -4.679 -15.252 1.00 93.56 329 GLY A CA 1
ATOM 2584 C C . GLY A 1 329 ? 15.307 -4.038 -15.322 1.00 93.56 329 GLY A C 1
ATOM 2585 O O . GLY A 1 329 ? 14.557 -4.352 -16.241 1.00 93.56 329 GLY A O 1
ATOM 2586 N N . MET A 1 330 ? 14.906 -3.209 -14.350 1.00 96.19 330 MET A N 1
ATOM 2587 C CA . MET A 1 330 ? 13.558 -2.622 -14.339 1.00 96.19 330 MET A CA 1
ATOM 2588 C C . MET A 1 330 ? 13.354 -1.598 -15.453 1.00 96.19 330 MET A C 1
ATOM 2590 O O . MET A 1 330 ? 12.252 -1.511 -15.991 1.00 96.19 330 MET A O 1
ATOM 2594 N N . ASP A 1 331 ? 14.397 -0.862 -15.833 1.00 93.81 331 ASP A N 1
ATOM 2595 C CA . ASP A 1 331 ? 14.289 0.152 -16.885 1.00 93.81 331 ASP A CA 1
ATOM 2596 C C . ASP A 1 331 ? 14.051 -0.487 -18.257 1.00 93.81 331 ASP A C 1
ATOM 2598 O O . ASP A 1 331 ? 13.320 0.065 -19.078 1.00 93.81 331 ASP A O 1
ATOM 2602 N N . GLU A 1 332 ? 14.546 -1.708 -18.458 1.00 95.44 332 GLU A N 1
ATOM 2603 C CA . GLU A 1 332 ? 14.426 -2.470 -19.706 1.00 95.44 332 GLU A CA 1
ATOM 2604 C C . GLU A 1 332 ? 13.277 -3.496 -19.694 1.00 95.44 332 GLU A C 1
ATOM 2606 O O . GLU A 1 332 ? 12.995 -4.122 -20.711 1.00 95.44 332 GLU A O 1
ATOM 2611 N N . ILE A 1 333 ? 12.563 -3.665 -18.573 1.00 97.12 333 ILE A N 1
ATOM 2612 C CA . ILE A 1 333 ? 11.524 -4.700 -18.446 1.00 97.12 333 ILE A CA 1
ATOM 2613 C C . ILE A 1 333 ? 10.403 -4.517 -19.479 1.00 97.12 333 ILE A C 1
ATOM 2615 O O . ILE A 1 333 ? 9.900 -3.408 -19.658 1.00 97.12 333 ILE A O 1
ATOM 2619 N N . LEU A 1 334 ? 9.956 -5.600 -20.119 1.00 97.12 334 LEU A N 1
ATOM 2620 C CA . LEU A 1 334 ? 8.936 -5.603 -21.178 1.00 97.12 334 LEU A CA 1
ATOM 2621 C C . LEU A 1 334 ? 9.318 -4.837 -22.456 1.00 97.12 334 LEU A C 1
ATOM 2623 O O . LEU A 1 334 ? 8.452 -4.661 -23.313 1.00 97.12 334 LEU A O 1
ATOM 2627 N N . LYS A 1 335 ? 10.569 -4.390 -22.616 1.00 95.38 335 LYS A N 1
ATOM 2628 C CA . LYS A 1 335 ? 11.053 -3.978 -23.937 1.00 95.38 335 LYS A CA 1
ATOM 2629 C C . LYS A 1 335 ? 11.304 -5.227 -24.779 1.00 95.38 335 LYS A C 1
ATOM 2631 O O . LYS A 1 335 ? 11.655 -6.284 -24.249 1.00 95.38 335 LYS A O 1
ATOM 2636 N N . ASP A 1 336 ? 11.030 -5.126 -26.067 1.00 86.69 336 ASP A N 1
ATOM 2637 C CA . ASP A 1 336 ? 11.395 -6.173 -27.011 1.00 86.69 336 ASP A CA 1
ATOM 2638 C C . ASP A 1 336 ? 12.840 -5.924 -27.458 1.00 86.69 336 ASP A C 1
ATOM 2640 O O . ASP A 1 336 ? 13.265 -4.769 -27.542 1.00 86.69 336 ASP A O 1
ATOM 2644 N N . ASP A 1 337 ? 13.598 -6.997 -27.683 1.00 70.81 337 ASP A N 1
ATOM 2645 C CA . ASP A 1 337 ? 14.940 -6.891 -28.252 1.00 70.81 337 ASP A CA 1
ATOM 2646 C C . ASP A 1 337 ? 14.796 -6.345 -29.685 1.00 70.81 337 ASP A C 1
ATOM 2648 O O . ASP A 1 337 ? 14.140 -6.979 -30.517 1.00 70.81 337 ASP A O 1
ATOM 2652 N N . GLU A 1 338 ? 15.328 -5.145 -29.941 1.00 54.03 338 GLU A N 1
ATOM 2653 C CA . GLU A 1 338 ? 15.328 -4.516 -31.276 1.00 54.03 338 GLU A CA 1
ATOM 2654 C C . GLU A 1 338 ? 16.149 -5.294 -32.313 1.00 54.03 338 GLU A C 1
ATOM 2656 O O . GLU A 1 338 ? 17.244 -5.807 -31.970 1.00 54.03 338 GLU A O 1
#

Sequence (338 aa):
MPGQSSNWPMWVWFLRRPNARARPKKCAAANDLGAKSEPCPPTPSPLLMTRAASPDALRVVTCRCEASALALTCTHHSCFRGPRRRVSASLVDLGQNRSVATKGKQKDPNRCDRLTLKAETKRRLWAESGGYCQRPDCRSFLFPDDGDIDFAEMAHIVAATTGGARDVPKEQMSEADRAHHSNIAVLCANCHTWVDKDPVNHPVQLMRAWKAGHRSDLERALGTPRFLDRQAARAYIEPVIAENQTIFETYGPLDDDFSDDRAHQWRTHAVRRLVPNNAKLVRALAVNRHLLTPEERSTADKFSLHQDEFAARHVLGDYATGTSRFPEGMDEILKDDE